Protein AF-A0A1S8TGE0-F1 (afdb_monomer)

Solvent-accessible surface area (backbone atoms only — not comparable to full-atom values): 13329 Å² total; per-residue (Å²): 109,69,71,54,48,74,74,44,50,74,66,74,79,47,92,72,54,91,45,38,59,65,71,57,39,55,51,45,40,62,55,34,46,81,72,74,43,84,67,57,58,90,78,53,69,60,62,100,41,70,67,57,48,51,46,53,62,66,72,51,83,48,95,82,75,57,69,71,45,80,40,53,42,79,61,64,51,71,59,52,53,49,33,58,76,68,69,44,51,72,45,76,42,69,50,53,98,93,41,68,87,66,100,68,67,71,66,67,52,50,57,48,48,56,48,65,71,35,71,63,46,55,51,50,51,49,54,52,43,52,56,26,21,54,55,35,49,52,52,46,54,48,48,73,73,60,51,54,95,62,53,50,72,50,69,49,74,45,64,50,63,31,41,36,38,37,77,89,53,58,24,63,58,51,33,54,57,34,42,78,73,74,38,87,58,39,39,44,70,74,65,56,64,90,91,63,90,74,80,40,19,36,40,41,68,55,78,86,52,52,72,69,53,51,54,50,49,55,56,55,59,55,74,109

Foldseek 3Di:
DVVCCVVCPPVVVDDADQQGDLVVLVVVCVVCVVVVDHDDSVPHRDDPDVLVVLLCVLLPQDPVNDQEAEAEVQHDLSSVVSNVVSVGHYDYFYADPVGTPDPDDPVVVVSVVVVVPDVVNVVVCVVQFVVQLVLLVLLVVLCVVQADPQWDWARDSGDFKIKIFGRPDALVVLQVQCVVVVHHWDWCPSRDDPPDDDTTIIMDTPPPADSVRSNVSSNSSRVD

Sequence (224 aa):
MDKTISIYGKKLFEYSSPKGMIELINVLTKHLINFQIFTKPENIFITNGSQQALYILGVMPFPSSKLKILVEQPTYSVMLNILENAKIPVIGIKRTNDGIDLNTSILTQGELEVYLKSSMYKFHVRRTKEFYRNKMGILRKLCNKNLNDKITWYIPDTGLYAYMEVKEVSSHNLENNLLNSKILVSSTNNSYIEGFKHTEGIRLCVCNASEEEIIRAVNVINMQ

InterPro domains:
  IPR004839 Aminotransferase, class I/classII, large domain [PF00155] (10-96)
  IPR004839 Aminotransferase, class I/classII, large domain [PF00155] (132-221)
  IPR015421 Pyridoxal phosphate-dependent transferase, major domain [G3DSA:3.40.640.10] (1-101)
  IPR015421 Pyridoxal phosphate-dependent transferase, major domain [G3DSA:3.40.640.10] (102-120)
  IPR015422 Pyridoxal phosphate-dependent transferase, small domain [G3DSA:3.90.1150.10] (121-221)
  IPR015424 Pyridoxal phosphate-dependent transferase [SSF53383] (10-103)
  IPR015424 Pyridoxal phosphate-dependent transferase [SSF53383] (100-221)
  IPR050859 Class-I pyridoxal-phosphate-dependent aminotransferase-like [PTHR42790] (8-102)

Nearest PDB structures (foldseek):
  2zp7-assembly1_A  TM=6.781E-01  e=5.844E-09  Thermus thermophilus HB27
  4n0b-assembly2_C  TM=6.627E-01  e=1.745E-08  Bacillus subtilis
  3av7-assembly1_C  TM=6.455E-01  e=1.854E-08  Pyrococcus horikoshii OT3
  2z1y-assembly1_A  TM=6.937E-01  e=4.613E-08  unclassified
  1wst-assembly1_A-2  TM=6.489E-01  e=7.058E-08  Thermococcus profundus

Mean predicted aligned error: 14.26 Å

Structure (mmCIF, N/CA/C/O backbone):
data_AF-A0A1S8TGE0-F1
#
_entry.id   AF-A0A1S8TGE0-F1
#
loop_
_atom_site.group_PDB
_atom_site.id
_atom_site.type_symbol
_atom_site.label_atom_id
_atom_site.label_alt_id
_atom_site.label_comp_id
_atom_site.label_asym_id
_atom_site.label_entity_id
_atom_site.label_seq_id
_atom_site.pdbx_PDB_ins_code
_atom_site.Cartn_x
_atom_site.Cartn_y
_atom_site.Cartn_z
_atom_site.occupancy
_atom_site.B_iso_or_equiv
_atom_site.auth_seq_id
_atom_site.auth_comp_id
_atom_site.auth_asym_id
_atom_site.auth_atom_id
_atom_site.pdbx_PDB_model_num
ATOM 1 N N . MET A 1 1 ? 31.774 0.581 3.999 1.00 54.84 1 MET A N 1
ATOM 2 C CA . MET A 1 1 ? 32.225 1.839 3.369 1.00 54.84 1 MET A CA 1
ATOM 3 C C . MET A 1 1 ? 33.668 1.708 2.888 1.00 54.84 1 MET A C 1
ATOM 5 O O . MET A 1 1 ? 33.921 1.952 1.716 1.00 54.84 1 MET A O 1
ATOM 9 N N . ASP A 1 2 ? 34.567 1.176 3.720 1.00 60.47 2 ASP A N 1
ATOM 10 C CA . ASP A 1 2 ? 36.002 1.015 3.404 1.00 60.47 2 ASP A CA 1
ATOM 11 C C . ASP A 1 2 ? 36.288 0.168 2.155 1.00 60.47 2 ASP A C 1
ATOM 13 O O . ASP A 1 2 ? 37.076 0.554 1.296 1.00 60.47 2 ASP A O 1
ATOM 17 N N . LYS A 1 3 ? 35.563 -0.943 1.980 1.00 66.06 3 LYS A N 1
ATOM 18 C CA . LYS A 1 3 ? 35.673 -1.805 0.790 1.00 66.06 3 LYS A CA 1
ATOM 19 C C . LYS A 1 3 ? 35.188 -1.116 -0.496 1.00 66.06 3 LYS A C 1
ATOM 21 O O . LYS A 1 3 ? 35.680 -1.398 -1.578 1.00 66.06 3 LYS A O 1
ATOM 26 N N . THR A 1 4 ? 34.231 -0.195 -0.389 1.00 58.03 4 THR A N 1
ATOM 27 C CA . THR A 1 4 ? 33.706 0.577 -1.527 1.00 58.03 4 THR A CA 1
ATOM 28 C C . THR A 1 4 ? 34.704 1.645 -1.959 1.00 58.03 4 THR A C 1
ATOM 30 O O . THR A 1 4 ? 34.941 1.808 -3.152 1.00 58.03 4 THR A O 1
ATOM 33 N N . ILE A 1 5 ? 35.329 2.328 -0.994 1.00 67.75 5 ILE A N 1
ATOM 34 C CA . ILE A 1 5 ? 36.368 3.333 -1.249 1.00 67.75 5 ILE A CA 1
ATOM 35 C C . ILE A 1 5 ? 37.607 2.674 -1.869 1.00 67.75 5 ILE A C 1
ATOM 37 O O . ILE A 1 5 ? 38.171 3.230 -2.808 1.00 67.75 5 ILE A O 1
ATOM 41 N N . SER A 1 6 ? 37.984 1.463 -1.437 1.00 67.69 6 SER A N 1
ATOM 42 C CA . SER A 1 6 ? 39.120 0.748 -2.038 1.00 67.69 6 SER A CA 1
ATOM 43 C C . SER A 1 6 ? 38.854 0.265 -3.471 1.00 67.69 6 SER A C 1
ATOM 45 O O . SER A 1 6 ? 39.792 0.167 -4.254 1.00 67.69 6 SER A O 1
ATOM 47 N N . ILE A 1 7 ? 37.600 -0.058 -3.818 1.00 67.69 7 ILE A N 1
ATOM 48 C CA . ILE A 1 7 ? 37.227 -0.584 -5.144 1.00 67.69 7 ILE A CA 1
ATOM 49 C C . ILE A 1 7 ? 36.945 0.545 -6.143 1.00 67.69 7 ILE A C 1
ATOM 51 O O . ILE A 1 7 ? 37.342 0.449 -7.301 1.00 67.69 7 ILE A O 1
ATOM 55 N N . TYR A 1 8 ? 36.264 1.610 -5.713 1.00 70.12 8 TYR A N 1
ATOM 56 C CA . TYR A 1 8 ? 35.785 2.668 -6.610 1.00 70.12 8 TYR A CA 1
ATOM 57 C C . TYR A 1 8 ? 36.564 3.986 -6.491 1.00 70.12 8 TYR A C 1
ATOM 59 O O . TYR A 1 8 ? 36.468 4.807 -7.399 1.00 70.12 8 TYR A O 1
ATOM 67 N N . GLY A 1 9 ? 37.381 4.174 -5.445 1.00 71.44 9 GLY A N 1
ATOM 68 C CA . GLY A 1 9 ? 38.409 5.219 -5.335 1.00 71.44 9 GLY A CA 1
ATOM 69 C C . GLY A 1 9 ? 38.023 6.586 -5.918 1.00 71.44 9 GLY A C 1
ATOM 70 O O . GLY A 1 9 ? 37.011 7.172 -5.539 1.00 71.44 9 GLY A O 1
ATOM 71 N N . LYS A 1 10 ? 38.827 7.082 -6.871 1.00 63.59 10 LYS A N 1
ATOM 72 C CA . LYS A 1 10 ? 38.620 8.368 -7.573 1.00 63.59 10 LYS A CA 1
ATOM 73 C C . LYS A 1 10 ? 37.278 8.474 -8.313 1.00 63.59 10 LYS A C 1
ATOM 75 O O . LYS A 1 10 ? 36.731 9.567 -8.397 1.00 63.59 10 LYS A O 1
ATOM 80 N N . LYS A 1 11 ? 36.716 7.352 -8.771 1.00 65.12 11 LYS A N 1
ATOM 81 C CA . LYS A 1 11 ? 35.460 7.277 -9.539 1.00 65.12 11 LYS A CA 1
ATOM 82 C C . LYS A 1 11 ? 34.234 7.705 -8.722 1.00 65.12 11 LYS A C 1
ATOM 84 O O . LYS A 1 11 ? 33.215 8.069 -9.294 1.00 65.12 11 LYS A O 1
ATOM 89 N N . LEU A 1 12 ? 34.334 7.681 -7.387 1.00 63.53 12 LEU A N 1
ATOM 90 C CA . LEU A 1 12 ? 33.301 8.194 -6.474 1.00 63.53 12 LEU A CA 1
ATOM 91 C C . LEU A 1 12 ? 33.157 9.723 -6.530 1.00 63.53 12 LEU A C 1
ATOM 93 O O . LEU A 1 12 ? 32.108 10.238 -6.157 1.00 63.53 12 LEU A O 1
ATOM 97 N N . PHE A 1 13 ? 34.201 10.431 -6.970 1.00 69.00 13 PHE A N 1
ATOM 98 C CA . PHE A 1 13 ? 34.253 11.897 -7.010 1.00 69.00 13 PHE A CA 1
ATOM 99 C C . PHE A 1 13 ? 34.101 12.464 -8.428 1.00 69.00 13 PHE A C 1
ATOM 101 O O . PHE A 1 13 ? 34.119 13.678 -8.613 1.00 69.00 13 PHE A O 1
ATOM 108 N N . GLU A 1 14 ? 33.953 11.597 -9.429 1.00 66.56 14 GLU A N 1
ATOM 109 C CA . GLU A 1 14 ? 33.672 11.982 -10.809 1.00 66.56 14 GLU A CA 1
ATOM 110 C C . GLU A 1 14 ? 32.159 12.121 -11.022 1.00 66.56 14 GLU A C 1
ATOM 112 O O . GLU A 1 14 ? 31.355 11.437 -10.382 1.00 66.56 14 GLU A O 1
ATOM 117 N N . TYR A 1 15 ? 31.751 13.002 -11.941 1.00 60.78 15 TYR A N 1
ATOM 118 C CA . TYR A 1 15 ? 30.342 13.118 -12.311 1.00 60.78 15 TYR A CA 1
ATOM 119 C C . TYR A 1 15 ? 29.843 11.785 -12.876 1.00 60.78 15 TYR A C 1
ATOM 121 O O . TYR A 1 15 ? 30.295 11.315 -13.920 1.00 60.78 15 TYR A O 1
ATOM 129 N N . SER A 1 16 ? 28.909 11.167 -12.157 1.00 63.97 16 SER A N 1
ATOM 130 C CA . SER A 1 16 ? 28.317 9.891 -12.546 1.00 63.97 16 SER A CA 1
ATOM 131 C C . SER A 1 16 ? 27.272 10.063 -13.652 1.00 63.97 16 SER A C 1
ATOM 133 O O . SER A 1 16 ? 26.726 11.146 -13.869 1.00 63.97 16 SER A O 1
ATOM 135 N N . SER A 1 17 ? 26.996 8.979 -14.381 1.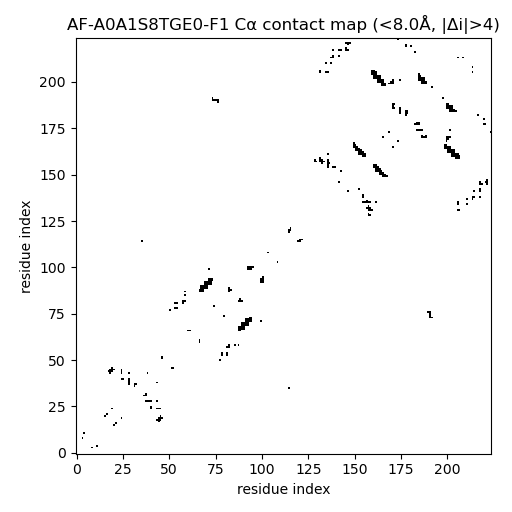00 78.69 17 SER A N 1
ATOM 136 C CA . SER A 1 17 ? 25.954 8.972 -15.410 1.00 78.69 17 SER A CA 1
ATOM 137 C C . SER A 1 17 ? 24.588 9.336 -14.807 1.00 78.69 17 SER A C 1
ATOM 139 O O . SER A 1 17 ? 24.258 8.819 -13.738 1.00 78.69 17 SER A O 1
ATOM 141 N N . PRO A 1 18 ? 23.732 10.101 -15.514 1.00 77.88 18 PRO A N 1
ATOM 142 C CA . PRO A 1 18 ? 22.354 10.359 -15.085 1.00 77.88 18 PRO A CA 1
ATOM 143 C C . PRO A 1 18 ? 21.510 9.091 -14.869 1.00 77.88 18 PRO A C 1
ATOM 145 O O . PRO A 1 18 ? 20.497 9.140 -14.180 1.00 77.88 18 PRO A O 1
ATOM 148 N N . LYS A 1 19 ? 21.915 7.949 -15.449 1.00 82.56 19 LYS A N 1
ATOM 149 C CA . LYS A 1 19 ? 21.272 6.640 -15.234 1.00 82.56 19 LYS A CA 1
ATOM 150 C C . LYS A 1 19 ? 21.690 5.960 -13.930 1.00 82.56 19 LYS A C 1
ATOM 152 O O . LYS A 1 19 ? 21.048 4.998 -13.518 1.00 82.56 19 LYS A O 1
ATOM 157 N N . GLY A 1 20 ? 22.760 6.428 -13.296 1.00 85.25 20 GLY A N 1
ATOM 158 C CA . GLY A 1 20 ? 23.434 5.762 -12.190 1.00 85.25 20 GLY A CA 1
ATOM 159 C C . GLY A 1 20 ? 24.666 4.968 -12.626 1.00 85.25 20 GLY A C 1
ATOM 160 O O . GLY A 1 20 ? 25.085 4.978 -13.783 1.00 85.25 20 GLY A O 1
ATOM 161 N N . MET A 1 21 ? 25.281 4.289 -11.660 1.00 86.56 21 MET A N 1
ATOM 162 C CA . MET A 1 21 ? 26.534 3.557 -11.849 1.00 86.56 21 MET A CA 1
ATOM 163 C C . MET A 1 21 ? 26.341 2.342 -12.770 1.00 86.56 21 MET A C 1
ATOM 165 O O . MET A 1 21 ? 25.532 1.458 -12.482 1.00 86.56 21 MET A O 1
ATOM 169 N N . ILE A 1 22 ? 27.113 2.268 -13.857 1.00 86.12 22 ILE A N 1
ATOM 170 C CA . ILE A 1 22 ? 26.972 1.217 -14.878 1.00 86.12 22 ILE A CA 1
ATOM 171 C C . ILE A 1 22 ? 27.269 -0.181 -14.321 1.00 86.12 22 ILE A C 1
ATOM 173 O O . ILE A 1 22 ? 26.606 -1.155 -14.677 1.00 86.12 22 ILE A O 1
ATOM 177 N N . GLU A 1 23 ? 28.220 -0.285 -13.394 1.00 87.56 23 GLU A N 1
ATOM 178 C CA . GLU A 1 23 ? 28.567 -1.524 -12.704 1.00 87.56 23 GLU A CA 1
ATOM 179 C C . GLU A 1 23 ? 27.370 -2.056 -11.907 1.00 87.56 23 GLU A C 1
ATOM 181 O O . GLU A 1 23 ? 27.040 -3.240 -12.000 1.00 87.56 23 GLU A O 1
ATOM 186 N N . LEU A 1 24 ? 26.665 -1.168 -11.197 1.00 88.19 24 LEU A N 1
ATOM 187 C CA . LEU A 1 24 ? 25.444 -1.516 -10.475 1.00 88.19 24 LEU A CA 1
ATOM 188 C C . LEU A 1 24 ? 24.326 -1.921 -11.440 1.00 88.19 24 LEU A C 1
ATOM 190 O O . LEU A 1 24 ? 23.679 -2.940 -11.216 1.00 88.19 24 LEU A O 1
ATOM 194 N N . ILE A 1 25 ? 24.124 -1.178 -12.530 1.00 88.88 25 ILE A N 1
ATOM 195 C CA . ILE A 1 25 ? 23.111 -1.494 -13.549 1.00 88.88 25 ILE A CA 1
ATOM 196 C C . ILE A 1 25 ? 23.340 -2.890 -14.145 1.00 88.88 25 ILE A C 1
ATOM 198 O O . ILE A 1 25 ? 22.395 -3.669 -14.285 1.00 88.88 25 ILE A O 1
ATOM 202 N N . ASN A 1 26 ? 24.588 -3.249 -14.451 1.00 88.38 26 ASN A N 1
ATOM 203 C CA . ASN A 1 26 ? 24.927 -4.565 -14.994 1.00 88.38 26 ASN A CA 1
ATOM 204 C C . ASN A 1 26 ? 24.663 -5.694 -13.989 1.00 88.38 26 ASN A C 1
ATOM 206 O O . ASN A 1 26 ? 24.158 -6.756 -14.364 1.00 88.38 26 ASN A O 1
ATOM 210 N N . VAL A 1 27 ? 24.973 -5.469 -12.708 1.00 91.56 27 VAL A N 1
ATOM 211 C CA . VAL A 1 27 ? 24.652 -6.419 -11.631 1.00 91.56 27 VAL A CA 1
ATOM 212 C C . VAL A 1 27 ? 23.139 -6.552 -11.464 1.00 91.56 27 VAL A C 1
ATOM 214 O O . VAL A 1 27 ? 22.629 -7.671 -11.408 1.00 91.56 27 VAL A O 1
ATOM 217 N N . LEU A 1 28 ? 22.412 -5.434 -11.450 1.00 87.31 28 LEU A N 1
ATOM 218 C CA . LEU A 1 28 ? 20.956 -5.414 -11.326 1.00 87.31 28 LEU A CA 1
ATOM 219 C C . LEU A 1 28 ? 20.276 -6.108 -12.500 1.00 87.31 28 LEU A C 1
ATOM 221 O O . LEU A 1 28 ? 19.366 -6.893 -12.274 1.00 87.31 28 LEU A O 1
ATOM 225 N N . THR A 1 29 ? 20.754 -5.906 -13.727 1.00 85.25 29 THR A N 1
ATOM 226 C CA . THR A 1 29 ? 20.223 -6.586 -14.918 1.00 85.25 29 THR A CA 1
ATOM 227 C C . THR A 1 29 ? 20.247 -8.105 -14.738 1.00 85.25 29 THR A C 1
ATOM 229 O O . THR A 1 29 ? 19.244 -8.774 -14.970 1.00 85.25 29 THR A O 1
ATOM 232 N N . LYS A 1 30 ? 21.365 -8.658 -14.248 1.00 85.06 30 LYS A N 1
ATOM 233 C CA . LYS A 1 30 ? 21.481 -10.097 -13.954 1.00 85.06 30 LYS A CA 1
ATOM 234 C C . LYS A 1 30 ? 20.615 -10.514 -12.769 1.00 85.06 30 LYS A C 1
ATOM 236 O O . LYS A 1 30 ? 20.027 -11.589 -12.783 1.00 85.06 30 LYS A O 1
ATOM 241 N N . HIS A 1 31 ? 20.538 -9.675 -11.739 1.00 83.06 31 HIS A N 1
ATOM 242 C CA . HIS A 1 31 ? 19.755 -9.959 -10.542 1.00 83.06 31 HIS A CA 1
ATOM 243 C C . HIS A 1 31 ? 18.245 -10.000 -10.825 1.00 83.06 31 HIS A C 1
ATOM 245 O O . HIS A 1 31 ? 17.554 -10.876 -10.311 1.00 83.06 31 HIS A O 1
ATOM 251 N N . LEU A 1 32 ? 17.749 -9.100 -11.678 1.00 76.50 32 LEU A N 1
ATOM 252 C CA . LEU A 1 32 ? 16.343 -8.977 -12.070 1.00 76.50 32 LEU A CA 1
ATOM 253 C C . LEU A 1 32 ? 15.819 -10.202 -12.838 1.00 76.50 32 LEU A C 1
ATOM 255 O O . LEU A 1 32 ? 14.640 -10.533 -12.714 1.00 76.50 32 LEU A O 1
ATOM 259 N N . ILE A 1 33 ? 16.691 -10.953 -13.520 1.00 76.50 33 ILE A N 1
ATOM 260 C CA . ILE A 1 33 ? 16.338 -12.230 -14.171 1.00 76.50 33 ILE A CA 1
ATOM 261 C C . ILE A 1 33 ? 15.794 -13.245 -13.154 1.00 76.50 33 ILE A C 1
ATOM 263 O O . ILE A 1 33 ? 14.853 -13.983 -13.454 1.00 76.50 33 ILE A O 1
ATOM 267 N N . ASN A 1 34 ? 16.309 -13.244 -11.919 1.00 77.06 34 ASN A N 1
ATOM 268 C CA . ASN A 1 34 ? 15.807 -14.124 -10.855 1.00 77.06 34 ASN A CA 1
ATOM 269 C C . ASN A 1 34 ? 14.351 -13.809 -10.469 1.00 77.06 34 ASN A C 1
ATOM 271 O O . ASN A 1 34 ? 13.667 -14.657 -9.900 1.00 77.06 34 ASN A O 1
ATOM 275 N N . PHE A 1 35 ? 13.875 -12.608 -10.805 1.00 68.88 35 PHE A N 1
ATOM 276 C CA . PHE A 1 35 ? 12.495 -12.157 -10.636 1.00 68.88 35 PHE A CA 1
ATOM 277 C C . PHE A 1 35 ? 11.693 -12.208 -11.944 1.00 68.88 35 PHE A C 1
ATOM 279 O O . PHE A 1 35 ? 10.596 -11.663 -11.995 1.00 68.88 35 PHE A O 1
ATOM 286 N N . GLN A 1 36 ? 12.225 -12.855 -12.990 1.00 73.62 36 GLN A N 1
ATOM 287 C CA . GLN A 1 36 ? 11.629 -12.932 -14.332 1.00 73.62 36 GLN A CA 1
ATOM 288 C C . GLN A 1 36 ? 11.457 -11.564 -15.014 1.00 73.62 36 GLN A C 1
ATOM 290 O O . GLN A 1 36 ? 10.634 -11.405 -15.909 1.00 73.62 36 GLN A O 1
ATOM 295 N N . ILE A 1 37 ? 12.257 -10.571 -14.616 1.00 73.62 37 ILE A N 1
ATOM 296 C CA . ILE A 1 37 ? 12.290 -9.255 -15.253 1.00 73.62 37 ILE A CA 1
ATOM 297 C C . ILE A 1 37 ? 13.460 -9.247 -16.240 1.00 73.62 37 ILE A C 1
ATOM 299 O O . ILE A 1 37 ? 14.623 -9.100 -15.854 1.00 73.62 37 ILE A O 1
ATOM 303 N N . PHE A 1 38 ? 13.148 -9.419 -17.525 1.00 80.12 38 PHE A N 1
ATOM 304 C CA . PHE A 1 38 ? 14.125 -9.405 -18.614 1.00 80.12 38 PHE A CA 1
ATOM 305 C C .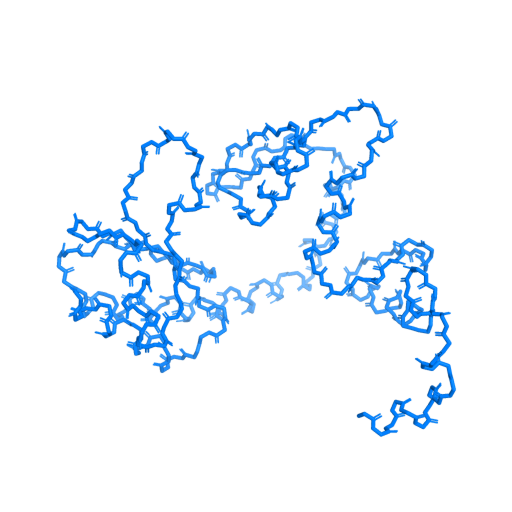 PHE A 1 38 ? 14.189 -8.005 -19.222 1.00 80.12 38 PHE A C 1
ATOM 307 O O . PHE A 1 38 ? 13.277 -7.570 -19.919 1.00 80.12 38 PHE A O 1
ATOM 314 N N . THR A 1 39 ? 15.266 -7.275 -18.947 1.00 78.81 39 THR A N 1
ATOM 315 C CA . THR A 1 39 ? 15.437 -5.906 -19.439 1.00 78.81 39 THR A CA 1
ATOM 316 C C . THR A 1 39 ? 16.876 -5.648 -19.862 1.00 78.81 39 THR A C 1
ATOM 318 O O . THR A 1 39 ? 17.797 -6.342 -19.433 1.00 78.81 39 THR A O 1
ATOM 321 N N . LYS A 1 40 ? 17.078 -4.656 -20.727 1.00 85.62 40 LYS A N 1
ATOM 322 C CA . LYS A 1 40 ? 18.411 -4.217 -21.145 1.00 85.62 40 LYS A CA 1
ATOM 323 C C . LYS A 1 40 ? 18.977 -3.220 -20.126 1.00 85.62 40 LYS A C 1
ATOM 325 O O . LYS A 1 40 ? 18.200 -2.430 -19.587 1.00 85.62 40 LYS A O 1
ATOM 330 N N . PRO A 1 41 ? 20.308 -3.155 -19.930 1.00 85.56 41 PRO A N 1
ATOM 331 C CA . PRO A 1 41 ? 20.943 -2.143 -19.079 1.00 85.56 41 PRO A CA 1
ATOM 332 C C . PRO A 1 41 ? 20.495 -0.707 -19.395 1.00 85.56 41 PRO A C 1
ATOM 334 O O . PRO A 1 41 ? 20.313 0.107 -18.498 1.00 85.56 41 PRO A O 1
ATOM 337 N N . GLU A 1 42 ? 20.254 -0.401 -20.674 1.00 86.88 42 GLU A N 1
ATOM 338 C CA . GLU A 1 42 ? 19.801 0.918 -21.131 1.00 86.88 42 GLU A CA 1
ATOM 339 C C . GLU A 1 42 ? 18.412 1.332 -20.615 1.00 86.88 42 GLU A C 1
ATOM 341 O O . GLU A 1 42 ? 18.133 2.532 -20.567 1.00 86.88 42 GLU A O 1
ATOM 346 N N . ASN A 1 43 ? 17.587 0.376 -20.183 1.00 83.56 43 ASN A N 1
ATOM 347 C CA . ASN A 1 43 ? 16.243 0.602 -19.649 1.00 83.56 43 ASN A CA 1
ATOM 348 C C . ASN A 1 43 ? 16.222 0.730 -18.117 1.00 83.56 43 ASN A C 1
ATOM 350 O O . ASN A 1 43 ? 15.153 0.900 -17.533 1.00 83.56 43 ASN A O 1
ATOM 354 N N . ILE A 1 44 ? 17.376 0.620 -17.453 1.00 85.94 44 ILE A N 1
ATOM 355 C CA . ILE A 1 44 ? 17.483 0.733 -15.998 1.00 85.94 44 ILE A CA 1
ATOM 356 C C . ILE A 1 44 ? 17.990 2.129 -15.644 1.00 85.94 44 ILE A C 1
ATOM 358 O O . ILE A 1 44 ? 19.037 2.569 -16.119 1.00 85.94 44 ILE A O 1
ATOM 362 N N . PHE A 1 45 ? 17.247 2.802 -14.769 1.00 85.38 45 PHE A N 1
ATOM 363 C CA . PHE A 1 45 ? 17.627 4.075 -14.171 1.00 85.38 45 PHE A CA 1
ATOM 364 C C . PHE A 1 45 ? 17.628 3.926 -12.655 1.00 85.38 45 PHE A C 1
ATOM 366 O O . PHE A 1 45 ? 16.641 3.496 -12.057 1.00 85.38 45 PHE A O 1
ATOM 373 N N . ILE A 1 46 ? 18.748 4.277 -12.034 1.00 89.19 46 ILE A N 1
ATOM 374 C CA . ILE A 1 46 ? 18.887 4.305 -10.584 1.00 89.19 46 ILE A CA 1
ATOM 375 C C . ILE A 1 46 ? 18.370 5.644 -10.078 1.00 89.19 46 ILE A C 1
ATOM 377 O O . ILE A 1 46 ? 18.812 6.706 -10.508 1.00 89.19 46 ILE A O 1
ATOM 381 N N . THR A 1 47 ? 17.448 5.576 -9.130 1.00 88.88 47 THR A N 1
ATOM 382 C CA . THR A 1 47 ? 16.899 6.737 -8.429 1.00 88.88 47 THR A CA 1
ATOM 383 C C . THR A 1 47 ? 17.300 6.692 -6.961 1.00 88.88 47 THR A C 1
ATOM 385 O O . THR A 1 47 ? 17.483 5.609 -6.406 1.00 88.88 47 THR A O 1
ATOM 388 N N . ASN A 1 48 ? 17.314 7.843 -6.298 1.00 85.12 48 ASN A N 1
ATOM 389 C CA . ASN A 1 48 ? 17.532 7.966 -4.854 1.00 85.12 48 ASN A CA 1
ATOM 390 C C . ASN A 1 48 ? 16.351 7.451 -4.008 1.00 85.12 48 ASN A C 1
ATOM 392 O O . ASN A 1 48 ? 16.396 7.503 -2.783 1.00 85.12 48 ASN A O 1
ATOM 396 N N . GLY A 1 49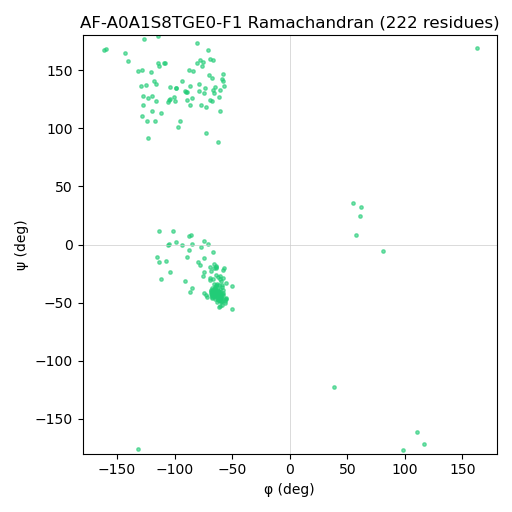 ? 15.284 6.959 -4.643 1.00 85.38 49 GLY A N 1
ATOM 397 C CA . GLY A 1 49 ? 14.152 6.327 -3.978 1.00 85.38 49 GLY A CA 1
ATOM 398 C C . GLY A 1 49 ? 12.922 6.255 -4.876 1.00 85.38 49 GLY A C 1
ATOM 399 O O . GLY A 1 49 ? 12.853 6.899 -5.924 1.00 85.38 49 GLY A O 1
ATOM 400 N N . SER A 1 50 ? 11.915 5.502 -4.433 1.00 86.75 50 SER A N 1
ATOM 401 C CA . SER A 1 50 ? 10.665 5.314 -5.180 1.00 86.75 50 SER A CA 1
ATOM 402 C C . SER A 1 50 ? 9.922 6.624 -5.448 1.00 86.75 50 SER A C 1
ATOM 404 O O . SER A 1 50 ? 9.304 6.753 -6.495 1.00 86.75 50 SER A O 1
ATOM 406 N N . GLN A 1 51 ? 10.014 7.622 -4.565 1.00 86.12 51 GLN A N 1
ATOM 407 C CA . GLN A 1 51 ? 9.371 8.925 -4.771 1.00 86.12 51 GLN A CA 1
ATOM 408 C C . GLN A 1 51 ? 9.955 9.687 -5.966 1.00 86.12 51 GLN A C 1
ATOM 410 O O . GLN A 1 51 ? 9.199 10.247 -6.753 1.00 86.12 51 GLN A O 1
ATOM 415 N N . GLN A 1 52 ? 11.282 9.664 -6.148 1.00 84.81 52 GLN A N 1
ATOM 416 C CA . GLN A 1 52 ? 11.917 10.273 -7.321 1.00 84.81 52 GLN A CA 1
ATOM 417 C C . GLN A 1 52 ? 11.504 9.535 -8.599 1.00 84.81 52 GLN A C 1
ATOM 419 O O . GLN A 1 52 ? 11.214 10.174 -9.607 1.00 84.81 52 GLN A O 1
ATOM 424 N N . ALA A 1 53 ? 11.427 8.201 -8.546 1.00 86.50 53 ALA A N 1
ATOM 425 C CA . ALA A 1 53 ? 10.937 7.404 -9.665 1.00 86.50 53 ALA A CA 1
ATOM 426 C C . ALA A 1 53 ? 9.479 7.752 -10.014 1.00 86.50 53 ALA A C 1
ATOM 428 O O . ALA A 1 53 ? 9.177 8.014 -11.174 1.00 86.50 53 ALA A O 1
ATOM 429 N N . LEU A 1 54 ? 8.593 7.821 -9.015 1.00 87.31 54 LEU A N 1
ATOM 430 C CA . LEU A 1 54 ? 7.187 8.193 -9.196 1.00 87.31 54 LEU A CA 1
ATOM 431 C C . LEU A 1 54 ? 7.030 9.617 -9.731 1.00 87.31 54 LEU A C 1
ATOM 433 O O . LEU A 1 54 ? 6.193 9.836 -10.597 1.00 87.31 54 LEU A O 1
ATOM 437 N N . TYR A 1 55 ? 7.849 10.565 -9.267 1.00 85.81 55 TYR A N 1
ATOM 438 C CA . TYR A 1 55 ? 7.856 11.926 -9.795 1.00 85.81 55 TYR A CA 1
ATOM 439 C C . TYR A 1 55 ? 8.232 11.944 -11.277 1.00 85.81 55 TYR A C 1
ATOM 441 O O . TYR A 1 55 ? 7.457 12.447 -12.084 1.00 85.81 55 TYR A O 1
ATOM 449 N N . ILE A 1 56 ? 9.370 11.340 -11.645 1.00 83.81 56 ILE A N 1
ATOM 450 C CA . ILE A 1 56 ? 9.829 11.271 -13.042 1.00 83.81 56 ILE A CA 1
ATOM 451 C C . ILE A 1 56 ? 8.759 10.619 -13.920 1.00 83.81 56 ILE A C 1
ATOM 453 O O . ILE A 1 56 ? 8.404 11.173 -14.955 1.00 83.81 56 ILE A O 1
ATOM 457 N N . LEU A 1 57 ? 8.217 9.473 -13.498 1.00 83.50 57 LEU A N 1
ATOM 458 C CA . LEU A 1 57 ? 7.184 8.753 -14.245 1.00 83.50 57 LEU A CA 1
ATOM 459 C C . LEU A 1 57 ? 5.873 9.536 -14.342 1.00 83.50 57 LEU A C 1
ATOM 461 O O . LEU A 1 57 ? 5.215 9.479 -15.375 1.00 83.50 57 LEU A O 1
ATOM 465 N N . GLY A 1 58 ? 5.499 10.254 -13.283 1.00 81.62 58 GLY A N 1
ATOM 466 C CA . GLY A 1 58 ? 4.289 11.064 -13.241 1.00 81.62 58 GLY A CA 1
ATOM 467 C C . GLY A 1 58 ? 4.349 12.234 -14.216 1.00 81.62 58 GLY A C 1
ATOM 468 O O . GLY A 1 58 ? 3.381 12.461 -14.928 1.00 81.62 58 GLY A O 1
ATOM 469 N N . VAL A 1 59 ? 5.483 12.942 -14.281 1.00 83.19 59 VAL A N 1
ATOM 470 C CA . VAL A 1 59 ? 5.640 14.152 -15.113 1.00 83.19 59 VAL A CA 1
ATOM 471 C C . VAL A 1 59 ? 6.130 13.878 -16.536 1.00 83.19 59 VAL A C 1
ATOM 473 O O . VAL A 1 59 ? 6.134 14.786 -17.369 1.00 83.19 59 VAL A O 1
ATOM 476 N N . MET A 1 60 ? 6.572 12.654 -16.832 1.00 80.06 60 MET A N 1
ATOM 477 C CA . MET A 1 60 ? 7.057 12.292 -18.161 1.00 80.06 60 MET A CA 1
ATOM 478 C C . MET A 1 60 ? 5.913 12.363 -19.189 1.00 80.06 60 MET A C 1
ATOM 480 O O . MET A 1 60 ? 4.851 11.777 -18.967 1.00 80.06 60 MET A O 1
ATOM 484 N N . PRO A 1 61 ? 6.109 13.034 -20.340 1.00 72.12 61 PRO A N 1
ATOM 485 C CA . PRO A 1 61 ? 5.077 13.118 -21.362 1.00 72.12 61 PRO A CA 1
ATOM 486 C C . PRO A 1 61 ? 4.780 11.736 -21.948 1.00 72.12 61 PRO A C 1
ATOM 488 O O . PRO A 1 61 ? 5.684 10.975 -22.301 1.00 72.12 61 PRO A O 1
ATOM 491 N N . PHE A 1 62 ? 3.495 11.423 -22.101 1.00 69.44 62 PHE A N 1
ATOM 492 C CA . PHE A 1 62 ? 3.082 10.179 -22.735 1.00 69.44 62 PHE A CA 1
ATOM 493 C C . PHE A 1 62 ? 3.321 10.245 -24.251 1.00 69.44 62 PHE A C 1
ATOM 495 O O . PHE A 1 62 ? 2.874 11.198 -24.894 1.00 69.44 62 PHE A O 1
ATOM 502 N N . PRO A 1 63 ? 3.901 9.198 -24.869 1.00 62.66 63 PRO A N 1
ATOM 503 C CA . PRO A 1 63 ? 4.109 9.146 -26.321 1.00 62.66 63 PRO A CA 1
ATOM 504 C C . PRO A 1 63 ? 2.821 9.274 -27.148 1.00 62.66 63 PRO A C 1
ATOM 506 O O . PRO A 1 63 ? 2.860 9.637 -28.315 1.00 62.66 63 PRO A O 1
ATOM 509 N N . SER A 1 64 ? 1.670 8.965 -26.544 1.00 53.38 64 SER A N 1
ATOM 510 C CA . SER A 1 64 ? 0.350 8.999 -27.185 1.00 53.38 64 SER A CA 1
ATOM 511 C C . SER A 1 64 ? -0.351 10.362 -27.118 1.00 53.38 64 SER A C 1
ATOM 513 O O . SER A 1 64 ? -1.540 10.439 -27.421 1.00 53.38 64 SER A O 1
ATOM 515 N N . SER A 1 65 ? 0.335 11.412 -26.644 1.00 61.47 65 SER A N 1
ATOM 516 C CA . SER A 1 65 ? -0.230 12.751 -26.386 1.00 61.47 65 SER A CA 1
ATOM 517 C C . SER A 1 65 ? -1.408 12.776 -25.400 1.00 61.47 65 SER A C 1
ATOM 519 O O . SER A 1 65 ? -2.046 13.810 -25.207 1.00 61.47 65 SER A O 1
ATOM 521 N N . LYS A 1 66 ? -1.706 11.649 -24.743 1.00 59.84 66 LYS A N 1
ATOM 522 C CA . LYS A 1 66 ? -2.666 11.583 -23.642 1.00 59.84 66 LYS A CA 1
ATOM 523 C C . LYS A 1 66 ? -2.083 12.297 -22.427 1.00 59.84 66 LYS A C 1
ATOM 525 O O . LYS A 1 66 ? -0.886 12.238 -22.185 1.00 59.84 66 LYS A O 1
ATOM 530 N N . LEU A 1 67 ? -2.948 12.945 -21.655 1.00 69.56 67 LEU A N 1
ATOM 531 C CA . LEU A 1 67 ? -2.537 13.755 -20.503 1.00 69.56 67 LEU A CA 1
ATOM 532 C C . LEU A 1 67 ? -3.032 13.200 -19.165 1.00 69.56 67 LEU A C 1
ATOM 534 O O . LEU A 1 67 ? -2.627 13.692 -18.121 1.00 69.56 67 LEU A O 1
ATOM 538 N N . LYS A 1 68 ? -3.934 12.210 -19.189 1.00 75.88 68 LYS A N 1
ATOM 539 C CA . LYS A 1 68 ? -4.626 11.729 -17.990 1.00 75.88 68 LYS A CA 1
ATOM 540 C C . LYS A 1 68 ? -3.976 10.470 -17.430 1.00 75.88 68 LYS A C 1
ATOM 542 O O . LYS A 1 68 ? -3.736 9.527 -18.184 1.00 75.88 68 LYS A O 1
ATOM 547 N N . ILE A 1 69 ? -3.782 10.438 -16.114 1.00 81.19 69 ILE A N 1
ATOM 548 C CA . ILE A 1 69 ? -3.276 9.273 -15.377 1.00 81.19 69 ILE A CA 1
ATOM 549 C C . ILE A 1 69 ? -4.430 8.595 -14.641 1.00 81.19 69 ILE A C 1
ATOM 551 O O . ILE A 1 69 ? -5.269 9.254 -14.033 1.00 81.19 69 ILE A O 1
ATOM 555 N N . LEU A 1 70 ? -4.488 7.267 -14.712 1.00 80.88 70 LEU A N 1
ATOM 556 C CA . LEU A 1 70 ? -5.451 6.464 -13.962 1.00 80.88 70 LEU A CA 1
ATOM 557 C C . LEU A 1 70 ? -4.838 6.068 -12.617 1.00 80.88 70 LEU A C 1
ATOM 559 O O . LEU A 1 70 ? -3.704 5.590 -12.580 1.00 80.88 70 LEU A O 1
ATOM 563 N N . VAL A 1 71 ? -5.582 6.246 -11.527 1.00 82.69 71 VAL A N 1
ATOM 564 C CA . VAL A 1 71 ? -5.164 5.825 -10.181 1.00 82.69 71 VAL A CA 1
ATOM 565 C C . VAL A 1 71 ? -6.276 5.054 -9.492 1.00 82.69 71 VAL A C 1
ATOM 567 O O . VAL A 1 71 ? -7.454 5.316 -9.710 1.00 82.69 71 VAL A O 1
ATOM 570 N N . GLU A 1 72 ? -5.913 4.118 -8.628 1.00 81.62 72 GLU A N 1
ATOM 571 C CA . GLU A 1 72 ? -6.877 3.418 -7.779 1.00 81.62 72 GLU A CA 1
ATOM 572 C C . GLU A 1 72 ? -7.518 4.357 -6.748 1.00 81.62 72 GLU A C 1
ATOM 574 O O . GLU A 1 72 ? -6.969 5.400 -6.395 1.00 81.62 72 GLU A O 1
ATOM 579 N N . GLN A 1 73 ? -8.680 3.973 -6.229 1.00 75.19 73 GLN A N 1
ATOM 580 C CA . GLN A 1 73 ? -9.316 4.632 -5.093 1.00 75.19 73 GLN A CA 1
ATOM 581 C C . GLN A 1 73 ? -9.676 3.570 -4.040 1.00 75.19 73 GLN A C 1
ATOM 583 O O . GLN A 1 73 ? -10.559 2.747 -4.315 1.00 75.19 73 GLN A O 1
ATOM 588 N N . PRO A 1 74 ? -9.006 3.550 -2.865 1.00 78.62 74 PRO A N 1
ATOM 589 C CA . PRO A 1 74 ? -7.907 4.438 -2.436 1.00 78.62 74 PRO A CA 1
ATOM 590 C C . PRO A 1 74 ? -6.546 4.112 -3.099 1.00 78.62 74 PRO A C 1
ATOM 592 O O . PRO A 1 74 ? -6.308 2.973 -3.496 1.00 78.62 74 PRO A O 1
ATOM 595 N N . THR A 1 75 ? -5.625 5.088 -3.158 1.00 84.25 75 THR A N 1
ATOM 596 C CA . THR A 1 75 ? -4.235 4.930 -3.662 1.00 84.25 75 THR A CA 1
ATOM 597 C C . THR A 1 75 ? -3.187 5.526 -2.703 1.00 84.25 75 THR A C 1
ATOM 599 O O . THR A 1 75 ? -3.502 5.949 -1.591 1.00 84.25 75 THR A O 1
ATOM 602 N N . TYR A 1 76 ? -1.911 5.516 -3.097 1.00 86.38 76 TYR A N 1
ATOM 603 C CA . TYR A 1 76 ? -0.793 6.080 -2.343 1.00 86.38 76 TYR A CA 1
ATOM 604 C C . TYR A 1 76 ? -0.816 7.618 -2.365 1.00 86.38 76 TYR A C 1
ATOM 606 O O . TYR A 1 76 ? -0.672 8.229 -3.423 1.00 86.38 76 TYR A O 1
ATOM 614 N N . SER A 1 77 ? -0.943 8.249 -1.194 1.00 87.62 77 SER A N 1
ATOM 615 C CA . SER A 1 77 ? -1.108 9.706 -1.057 1.00 87.62 77 SER A CA 1
ATOM 616 C C . SER A 1 77 ? 0.039 10.521 -1.658 1.00 87.62 77 SER A C 1
ATOM 618 O O . SER A 1 77 ? -0.202 11.539 -2.294 1.00 87.62 77 SER A O 1
ATOM 620 N N . VAL A 1 78 ? 1.287 10.049 -1.555 1.00 86.94 78 VAL A N 1
ATOM 621 C CA . VAL A 1 78 ? 2.435 10.752 -2.158 1.00 86.94 78 VAL A CA 1
ATOM 622 C C . VAL A 1 78 ? 2.311 10.823 -3.683 1.00 86.94 78 VAL A C 1
ATOM 624 O O . VAL A 1 78 ? 2.702 11.825 -4.273 1.00 86.94 78 VAL A O 1
ATOM 627 N N . MET A 1 79 ? 1.727 9.806 -4.328 1.00 88.50 79 MET A N 1
ATOM 628 C CA . MET A 1 79 ? 1.459 9.860 -5.767 1.00 88.50 79 MET A CA 1
ATOM 629 C C . MET A 1 79 ? 0.404 10.921 -6.093 1.00 88.50 79 MET A C 1
ATOM 631 O O . MET A 1 79 ? 0.592 11.682 -7.036 1.00 88.50 79 MET A O 1
ATOM 635 N N . LEU A 1 80 ? -0.672 11.011 -5.303 1.00 89.88 80 LEU A N 1
ATOM 636 C CA . LEU A 1 80 ? -1.697 12.045 -5.489 1.00 89.88 80 LEU A CA 1
ATOM 637 C C . LEU A 1 80 ? -1.092 13.444 -5.364 1.00 89.88 80 LEU A C 1
ATOM 639 O O . LEU A 1 80 ? -1.275 14.255 -6.265 1.00 89.88 80 LEU A O 1
ATOM 643 N N . ASN A 1 81 ? -0.271 13.672 -4.335 1.00 89.12 81 ASN A N 1
ATOM 644 C CA . ASN A 1 81 ? 0.410 14.950 -4.132 1.00 89.12 81 ASN A CA 1
ATOM 645 C C . ASN A 1 81 ? 1.328 15.305 -5.312 1.00 89.12 81 ASN A C 1
ATOM 647 O O . ASN A 1 81 ? 1.358 16.455 -5.740 1.00 89.12 81 ASN A O 1
ATOM 651 N N . ILE A 1 82 ? 2.083 14.338 -5.849 1.00 87.75 82 ILE A N 1
ATOM 652 C CA . ILE A 1 82 ? 2.940 14.554 -7.027 1.00 87.75 82 ILE A CA 1
ATOM 653 C C . ILE A 1 82 ? 2.098 15.002 -8.229 1.00 87.75 82 ILE A C 1
ATOM 655 O O . ILE A 1 82 ? 2.441 15.987 -8.883 1.00 87.75 82 ILE A O 1
ATOM 659 N N . LEU A 1 83 ? 1.001 14.295 -8.511 1.00 89.19 83 LEU A N 1
ATOM 660 C CA . LEU A 1 83 ? 0.147 14.564 -9.670 1.00 89.19 83 LEU A CA 1
ATOM 661 C C . LEU A 1 83 ? -0.608 15.889 -9.546 1.00 89.19 83 LEU A C 1
ATOM 663 O O . LEU A 1 83 ? -0.680 16.643 -10.516 1.00 89.19 83 LEU A O 1
ATOM 667 N N . GLU A 1 84 ? -1.120 16.191 -8.355 1.00 90.25 84 GLU A N 1
ATOM 668 C CA . GLU A 1 84 ? -1.814 17.440 -8.052 1.00 90.25 84 GLU A CA 1
ATOM 669 C C . GLU A 1 84 ? -0.884 18.649 -8.205 1.00 90.25 84 GLU A C 1
ATOM 671 O O . GLU A 1 84 ? -1.203 19.583 -8.944 1.00 90.25 84 GLU A O 1
ATOM 676 N N . ASN A 1 85 ? 0.310 18.603 -7.603 1.00 87.62 85 ASN A N 1
ATOM 677 C CA . ASN A 1 85 ? 1.294 19.685 -7.720 1.00 87.62 85 ASN A CA 1
ATOM 678 C C . ASN A 1 85 ? 1.776 19.880 -9.164 1.00 87.62 85 ASN A C 1
ATOM 680 O O . ASN A 1 85 ? 1.986 21.011 -9.604 1.00 87.62 85 ASN A O 1
ATOM 684 N N . ALA A 1 86 ? 1.914 18.790 -9.922 1.00 85.06 86 ALA A N 1
ATOM 685 C CA . ALA A 1 86 ? 2.253 18.841 -11.341 1.00 85.06 86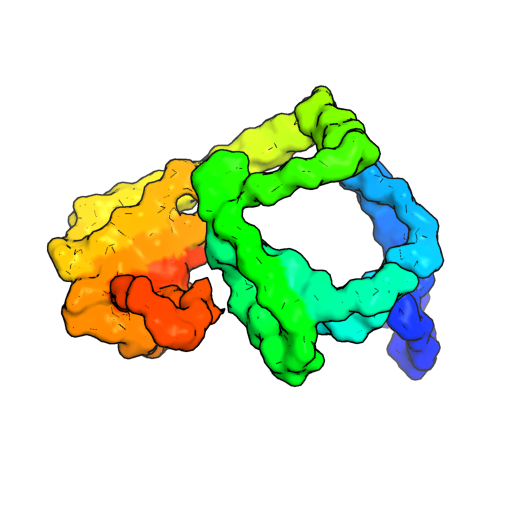 ALA A CA 1
ATOM 686 C C . ALA A 1 86 ? 1.063 19.231 -12.245 1.00 85.06 86 ALA A C 1
ATOM 688 O O . ALA A 1 86 ? 1.239 19.355 -13.458 1.00 85.06 86 ALA A O 1
ATOM 689 N N . LYS A 1 87 ? -0.137 19.443 -11.677 1.00 88.69 87 LYS A N 1
ATOM 690 C CA . LYS A 1 87 ? -1.392 19.761 -12.385 1.00 88.69 87 LYS A CA 1
ATOM 691 C C . LYS A 1 87 ? -1.751 18.737 -13.466 1.00 88.69 87 LYS A C 1
ATOM 693 O O . LYS A 1 87 ? -2.292 19.085 -14.518 1.00 88.69 87 LYS A O 1
ATOM 698 N N . ILE A 1 88 ? -1.446 17.468 -13.209 1.00 84.88 88 ILE A N 1
ATOM 699 C CA . ILE A 1 88 ? -1.702 16.372 -14.142 1.00 84.88 88 ILE A CA 1
ATOM 700 C C . ILE A 1 88 ? -3.107 15.831 -13.877 1.00 84.88 88 ILE A C 1
ATOM 702 O O . ILE A 1 88 ? -3.404 15.444 -12.748 1.00 84.88 88 ILE A O 1
ATOM 706 N N . PRO A 1 89 ? -3.997 15.790 -14.883 1.00 83.00 89 PRO A N 1
ATOM 707 C CA . PRO A 1 89 ? -5.359 15.324 -14.678 1.00 83.00 89 PRO A CA 1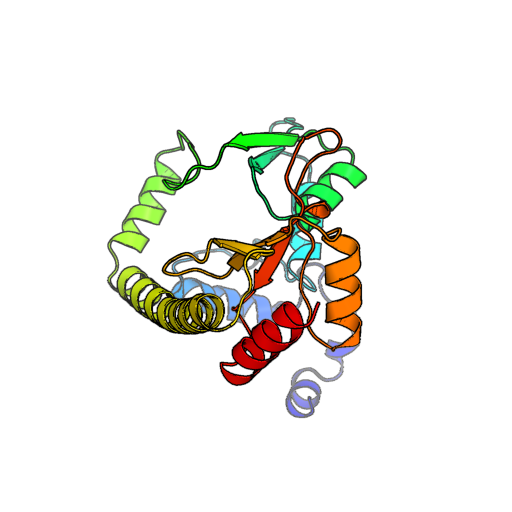
ATOM 708 C C . PRO A 1 89 ? -5.388 13.832 -14.327 1.00 83.00 89 PRO A C 1
ATOM 710 O O . PRO A 1 89 ? -4.782 12.999 -15.003 1.00 83.00 89 PRO A O 1
ATOM 713 N N . VAL A 1 90 ? -6.146 13.487 -13.287 1.00 84.69 90 VAL A N 1
ATOM 714 C CA . VAL A 1 90 ? -6.231 12.125 -12.750 1.00 84.69 90 VAL A CA 1
ATOM 715 C C . VAL A 1 90 ? -7.654 11.587 -12.866 1.00 84.69 90 VAL A C 1
ATOM 717 O O . VAL A 1 90 ? -8.621 12.315 -12.655 1.00 84.69 90 VAL A O 1
ATOM 720 N N . ILE A 1 91 ? -7.792 10.305 -13.200 1.00 80.88 91 ILE A N 1
ATOM 721 C CA . ILE A 1 91 ? -9.066 9.579 -13.176 1.00 80.88 91 ILE A CA 1
ATOM 722 C C . ILE A 1 91 ? -8.959 8.459 -12.139 1.00 80.88 91 ILE A C 1
ATOM 724 O O . ILE A 1 91 ? -8.072 7.611 -12.216 1.00 80.88 91 ILE A O 1
ATOM 728 N N . GLY A 1 92 ? -9.874 8.453 -11.169 1.00 78.75 92 GLY A N 1
ATOM 729 C CA . GLY A 1 92 ? -9.969 7.399 -10.163 1.00 78.75 92 GLY A CA 1
ATOM 730 C C . GLY A 1 92 ? -10.665 6.147 -10.701 1.00 78.75 92 GLY A C 1
ATOM 731 O O . GLY A 1 92 ? -11.748 6.243 -11.274 1.00 78.75 92 GLY A O 1
ATOM 732 N N . ILE A 1 93 ? -10.078 4.975 -10.468 1.00 76.94 93 ILE A N 1
ATOM 733 C CA . ILE A 1 93 ? -10.701 3.668 -10.681 1.00 76.94 93 ILE A CA 1
ATOM 734 C C . ILE A 1 93 ? -11.044 3.090 -9.313 1.00 76.94 93 ILE A C 1
ATOM 736 O O . ILE A 1 93 ? -10.174 2.924 -8.453 1.00 76.94 93 ILE A O 1
ATOM 740 N N . LYS A 1 94 ? -12.324 2.778 -9.105 1.00 74.75 94 LYS A N 1
ATOM 741 C CA . LYS A 1 94 ? -12.787 2.158 -7.865 1.00 74.75 94 LYS A CA 1
ATOM 742 C C . LYS A 1 94 ? -12.113 0.799 -7.691 1.00 74.75 94 LYS A C 1
ATOM 744 O O . LYS A 1 94 ? -12.196 -0.061 -8.565 1.00 74.75 94 LYS A O 1
ATOM 749 N N . ARG A 1 95 ? -11.489 0.599 -6.535 1.00 70.56 95 ARG A N 1
ATOM 750 C CA . ARG A 1 95 ? -10.978 -0.702 -6.114 1.00 70.56 95 ARG A CA 1
ATOM 751 C C . ARG A 1 95 ? -12.032 -1.411 -5.265 1.00 70.56 95 ARG A C 1
ATOM 753 O O . ARG A 1 95 ? -12.696 -0.784 -4.440 1.00 70.56 95 ARG A O 1
ATOM 760 N N . THR A 1 96 ? -12.176 -2.717 -5.449 1.00 75.19 96 THR A N 1
ATOM 761 C CA . THR A 1 96 ? -12.993 -3.580 -4.584 1.00 75.19 96 THR A CA 1
ATOM 762 C C . THR A 1 96 ? -12.106 -4.584 -3.843 1.00 75.19 96 THR A C 1
ATOM 764 O O . THR A 1 96 ? -10.885 -4.610 -4.029 1.00 75.19 96 THR A O 1
ATOM 767 N N . ASN A 1 97 ? -12.703 -5.429 -2.999 1.00 69.50 97 ASN A N 1
ATOM 768 C CA . ASN A 1 97 ? -11.981 -6.532 -2.360 1.00 69.50 97 ASN A CA 1
ATOM 769 C C . ASN A 1 97 ? -11.400 -7.525 -3.381 1.00 69.50 97 ASN A C 1
ATOM 771 O O . ASN A 1 97 ? -10.358 -8.121 -3.110 1.00 69.50 97 ASN A O 1
ATOM 775 N N . ASP A 1 98 ? -12.014 -7.634 -4.561 1.00 71.31 98 ASP A N 1
ATOM 776 C CA . ASP A 1 98 ? -11.578 -8.518 -5.648 1.00 71.31 98 ASP A CA 1
ATOM 777 C C . ASP A 1 98 ? -10.490 -7.886 -6.534 1.00 71.31 98 ASP A C 1
ATOM 779 O O . ASP A 1 98 ? -9.978 -8.515 -7.458 1.00 71.31 98 ASP A O 1
ATOM 783 N N . GLY A 1 99 ? -10.077 -6.654 -6.218 1.00 68.06 99 GLY A N 1
ATOM 784 C CA . GLY A 1 99 ? -9.036 -5.922 -6.927 1.00 68.06 99 GLY A CA 1
ATOM 785 C C . GLY A 1 99 ? -9.572 -4.737 -7.724 1.00 68.06 99 GLY A C 1
ATOM 786 O O . GLY A 1 99 ? -10.640 -4.187 -7.445 1.00 68.06 99 GLY A O 1
ATOM 787 N N . ILE A 1 100 ? -8.758 -4.288 -8.672 1.00 67.25 100 ILE A N 1
ATOM 788 C CA . ILE A 1 100 ? -9.063 -3.170 -9.562 1.00 67.25 100 ILE A CA 1
ATOM 789 C C . ILE A 1 100 ? -9.761 -3.755 -10.783 1.00 67.25 100 ILE A C 1
ATOM 791 O O . ILE A 1 100 ? -9.258 -4.712 -11.371 1.00 67.25 100 ILE A O 1
ATOM 795 N N . ASP A 1 101 ? -10.888 -3.174 -11.173 1.00 64.44 101 ASP A N 1
ATOM 796 C CA . ASP A 1 101 ? -11.550 -3.531 -12.423 1.00 64.44 101 ASP A CA 1
ATOM 797 C C . ASP A 1 101 ? -10.735 -2.976 -13.600 1.00 64.44 101 ASP A C 1
ATOM 799 O O . ASP A 1 101 ? -10.792 -1.790 -13.933 1.00 64.44 101 ASP A O 1
ATOM 803 N N . LEU A 1 102 ? -9.884 -3.833 -14.163 1.00 60.06 102 LEU A N 1
ATOM 804 C CA . LEU A 1 102 ? -9.032 -3.523 -15.298 1.00 60.06 102 LEU A CA 1
ATOM 805 C C . LEU A 1 102 ? -9.340 -4.532 -16.407 1.00 60.06 102 LEU A C 1
ATOM 807 O O . LEU A 1 102 ? -8.713 -5.590 -16.491 1.00 60.06 102 LEU A O 1
ATOM 811 N N . ASN A 1 103 ? -10.268 -4.209 -17.306 1.00 59.41 103 ASN A N 1
ATOM 812 C CA . ASN A 1 103 ? -10.336 -4.881 -18.607 1.00 59.41 103 ASN A CA 1
ATOM 813 C C . ASN A 1 103 ? -9.019 -4.597 -19.374 1.00 59.41 103 ASN A C 1
ATOM 815 O O . ASN A 1 103 ? -8.897 -3.586 -20.065 1.00 59.41 103 ASN A O 1
ATOM 819 N N . THR A 1 104 ? -7.994 -5.443 -19.173 1.00 47.44 104 THR A N 1
ATOM 820 C CA . THR A 1 104 ? -6.577 -5.202 -19.545 1.00 47.44 104 THR A CA 1
ATOM 821 C C . THR A 1 104 ? -6.114 -6.077 -20.719 1.00 47.44 104 THR A C 1
ATOM 823 O O . THR A 1 104 ? -6.646 -7.158 -20.938 1.00 47.44 104 THR A O 1
ATOM 826 N N . SER A 1 105 ? -5.078 -5.637 -21.446 1.00 55.00 105 SER A N 1
ATOM 827 C CA . SER A 1 105 ? -4.442 -6.305 -22.603 1.00 55.00 105 SER A CA 1
ATOM 828 C C . SER A 1 105 ? -3.875 -7.715 -22.333 1.00 55.00 105 SER A C 1
ATOM 830 O O . SER A 1 105 ? -3.328 -7.984 -21.264 1.00 55.00 105 SER A O 1
ATOM 832 N N . ILE A 1 106 ? -3.928 -8.585 -23.353 1.00 57.06 106 ILE A N 1
ATOM 833 C CA . ILE A 1 106 ? -3.583 -10.022 -23.320 1.00 57.06 106 ILE A CA 1
ATOM 834 C C . ILE A 1 106 ? -2.109 -10.313 -22.965 1.00 57.06 106 ILE A C 1
ATOM 836 O O . ILE A 1 106 ? -1.803 -11.358 -22.398 1.00 57.06 106 ILE A O 1
ATOM 840 N N . LEU A 1 107 ? -1.186 -9.390 -23.264 1.00 43.12 107 LEU A N 1
ATOM 841 C CA . LEU A 1 107 ? 0.257 -9.599 -23.068 1.00 43.12 107 LEU A CA 1
ATOM 842 C C . LEU A 1 107 ? 0.647 -9.560 -21.582 1.00 43.12 107 LEU A C 1
ATOM 844 O O . LEU A 1 107 ? 1.368 -10.428 -21.099 1.00 43.12 107 LEU A O 1
ATOM 848 N N . THR A 1 108 ? 0.098 -8.599 -20.836 1.00 44.03 108 THR A N 1
ATOM 849 C CA . THR A 1 108 ? 0.306 -8.473 -19.384 1.00 44.03 108 THR A CA 1
ATOM 850 C C . THR A 1 108 ? -0.386 -9.607 -18.623 1.00 44.03 108 THR A C 1
ATOM 852 O O . THR A 1 108 ? 0.090 -10.029 -17.570 1.00 44.03 108 THR A O 1
ATOM 855 N N . GLN A 1 109 ? -1.478 -10.149 -19.178 1.00 50.41 109 GLN A N 1
ATOM 856 C CA . GLN A 1 109 ? -2.118 -11.356 -18.653 1.00 50.41 109 GLN A CA 1
ATOM 857 C C . GLN A 1 109 ? -1.215 -12.589 -18.822 1.00 50.41 109 GLN A C 1
ATOM 859 O O . GLN A 1 109 ? -1.104 -13.373 -17.885 1.00 50.41 109 GLN A O 1
ATOM 864 N N . GLY A 1 110 ? -0.515 -12.722 -19.956 1.00 58.72 110 GLY A N 1
ATOM 865 C CA . GLY A 1 110 ? 0.400 -13.839 -20.223 1.00 58.72 110 GLY A CA 1
ATOM 866 C C . GLY A 1 110 ? 1.649 -13.860 -19.331 1.00 58.72 110 GLY A C 1
ATOM 867 O O . GLY A 1 110 ? 2.014 -14.909 -18.801 1.00 58.72 110 GLY A O 1
ATOM 868 N N . GLU A 1 111 ? 2.288 -12.711 -19.094 1.00 52.94 111 GLU A N 1
ATOM 869 C CA . GLU A 1 111 ? 3.452 -12.630 -18.190 1.00 52.94 111 GLU A CA 1
ATOM 870 C C . GLU A 1 111 ? 3.065 -12.904 -16.729 1.00 52.94 111 GLU A C 1
ATOM 872 O O . GLU A 1 111 ? 3.750 -13.652 -16.021 1.00 52.94 111 GLU A O 1
ATOM 877 N N . LEU A 1 112 ? 1.923 -12.363 -16.290 1.00 52.00 112 LEU A N 1
ATOM 878 C CA . LEU A 1 112 ? 1.363 -12.672 -14.980 1.00 52.00 112 LEU A CA 1
ATOM 879 C C . LEU A 1 112 ? 1.003 -14.161 -14.878 1.00 52.00 112 LEU A C 1
ATOM 881 O O . LEU A 1 112 ? 1.304 -14.784 -13.865 1.00 52.00 112 LEU A O 1
ATOM 885 N N . GLU A 1 113 ? 0.426 -14.761 -15.920 1.00 57.84 113 GLU A N 1
ATOM 886 C CA . GLU A 1 113 ? 0.082 -16.185 -15.949 1.00 57.84 113 GLU A CA 1
ATOM 887 C C . GLU A 1 113 ? 1.315 -17.086 -15.764 1.00 57.84 113 GLU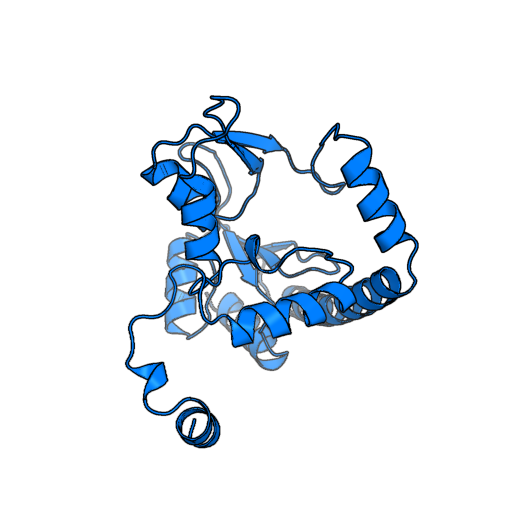 A C 1
ATOM 889 O O . GLU A 1 113 ? 1.265 -18.018 -14.959 1.00 57.84 113 GLU A O 1
ATOM 894 N N . VAL A 1 114 ? 2.440 -16.800 -16.432 1.00 58.84 114 VAL A N 1
ATOM 895 C CA . VAL A 1 114 ? 3.700 -17.556 -16.261 1.00 58.84 114 VAL A CA 1
ATOM 896 C C . VAL A 1 114 ? 4.218 -17.446 -14.825 1.00 58.84 114 VAL A C 1
ATOM 898 O O . VAL A 1 114 ? 4.556 -18.456 -14.197 1.00 58.84 114 VAL A O 1
ATOM 901 N N . TYR A 1 115 ? 4.218 -16.237 -14.265 1.00 51.16 115 TYR A N 1
ATOM 902 C CA . TYR A 1 115 ? 4.646 -16.003 -12.888 1.00 51.16 115 TYR A CA 1
ATOM 903 C C . TYR A 1 115 ? 3.721 -16.692 -11.865 1.00 5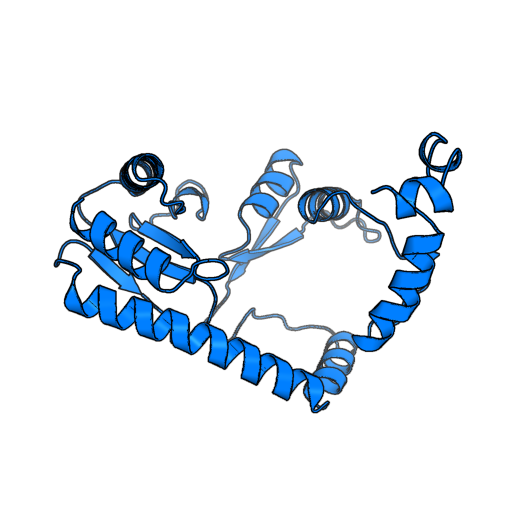1.16 115 TYR A C 1
ATOM 905 O O . TYR A 1 115 ? 4.213 -17.356 -10.948 1.00 51.16 115 TYR A O 1
ATOM 913 N N . LEU A 1 116 ? 2.398 -16.634 -12.063 1.00 52.75 116 LEU A N 1
ATOM 914 C CA . LEU A 1 116 ? 1.383 -17.312 -11.242 1.00 52.75 116 LEU A CA 1
ATOM 915 C C . LEU A 1 116 ? 1.448 -18.848 -11.346 1.00 52.75 116 LEU A C 1
ATOM 917 O O . LEU A 1 116 ? 1.172 -19.543 -10.359 1.00 52.75 116 LEU A O 1
ATOM 921 N N . LYS A 1 117 ? 1.798 -19.390 -12.522 1.00 60.03 117 LYS A N 1
ATOM 922 C CA . LYS A 1 117 ? 1.979 -20.835 -12.752 1.00 60.03 117 LYS A CA 1
ATOM 923 C C . LYS A 1 117 ? 3.277 -21.368 -12.145 1.00 60.03 117 LYS A C 1
ATOM 925 O O . LYS A 1 117 ? 3.339 -22.554 -11.823 1.00 60.03 117 LYS A O 1
ATOM 930 N N . SER A 1 118 ? 4.281 -20.518 -11.930 1.00 61.56 118 SER A N 1
ATOM 931 C CA . SER A 1 118 ? 5.511 -20.907 -11.236 1.00 61.56 118 SER A CA 1
ATOM 932 C C . SER A 1 118 ? 5.261 -21.209 -9.746 1.00 61.56 118 SER A C 1
ATOM 934 O O . SER A 1 118 ? 4.497 -20.530 -9.054 1.00 61.56 118 SER A O 1
ATOM 936 N N . SER A 1 119 ? 5.954 -22.211 -9.196 1.00 58.16 119 SER A N 1
ATOM 937 C CA . SER A 1 119 ? 5.891 -22.536 -7.758 1.00 58.16 119 SER A CA 1
ATOM 938 C C . SER A 1 119 ? 6.474 -21.428 -6.865 1.00 58.16 119 SER A C 1
ATOM 940 O O . SER A 1 119 ? 6.205 -21.393 -5.664 1.00 58.16 119 SER A O 1
ATOM 942 N N . MET A 1 120 ? 7.249 -20.503 -7.444 1.00 53.97 120 MET A N 1
ATOM 943 C CA . MET A 1 120 ? 7.953 -19.432 -6.734 1.00 53.97 120 MET A CA 1
ATOM 944 C C . MET A 1 120 ? 6.996 -18.354 -6.221 1.00 53.97 120 MET A C 1
ATOM 946 O O . MET A 1 120 ? 7.079 -17.977 -5.050 1.00 53.97 120 MET A O 1
ATOM 950 N N . TYR A 1 121 ? 6.040 -17.915 -7.049 1.00 57.28 121 TYR A N 1
ATOM 951 C CA . TYR A 1 121 ? 5.020 -16.955 -6.621 1.00 57.28 121 TYR A CA 1
ATOM 952 C C . TYR A 1 121 ? 4.164 -17.529 -5.493 1.00 57.28 121 TYR A C 1
ATOM 954 O O . TYR A 1 121 ? 3.993 -16.893 -4.453 1.00 57.28 121 TYR A O 1
ATOM 962 N N . LYS A 1 122 ? 3.681 -18.767 -5.658 1.00 63.78 122 LYS A N 1
ATOM 963 C CA . LYS A 1 122 ? 2.863 -19.442 -4.641 1.00 63.78 122 LYS A CA 1
ATOM 964 C C . LYS A 1 122 ? 3.610 -19.575 -3.315 1.00 63.78 122 LYS A C 1
ATOM 966 O O . LYS A 1 122 ? 3.025 -19.306 -2.267 1.00 63.78 122 LYS A O 1
ATOM 971 N N . PHE A 1 123 ? 4.895 -19.935 -3.350 1.00 64.94 123 PHE A N 1
ATOM 972 C CA . PHE A 1 123 ? 5.709 -20.059 -2.141 1.00 64.94 123 PHE A CA 1
ATOM 973 C C . PHE A 1 123 ? 5.946 -18.704 -1.463 1.00 64.94 123 PHE A C 1
ATOM 975 O O . PHE A 1 123 ? 5.746 -18.574 -0.253 1.00 64.94 123 PHE A O 1
ATOM 982 N N . HIS A 1 124 ? 6.303 -17.675 -2.236 1.00 57.94 124 HIS A N 1
ATOM 983 C CA . HIS A 1 124 ? 6.540 -16.333 -1.708 1.00 57.94 124 HIS A CA 1
ATOM 984 C C . HIS A 1 124 ? 5.259 -15.711 -1.137 1.00 57.94 124 HIS A C 1
ATOM 986 O O . HIS A 1 124 ? 5.261 -15.233 -0.004 1.00 57.94 124 HIS A O 1
ATOM 992 N N . VAL A 1 125 ? 4.142 -15.782 -1.867 1.00 67.88 125 VAL A N 1
ATOM 993 C CA . VAL A 1 125 ? 2.840 -15.291 -1.394 1.00 67.88 125 VAL A CA 1
ATOM 994 C C . VAL A 1 125 ? 2.391 -16.038 -0.152 1.00 67.88 125 VAL A C 1
ATOM 996 O O . VAL A 1 125 ? 1.922 -15.394 0.782 1.00 67.88 125 VAL A O 1
ATOM 999 N N . ARG A 1 126 ? 2.545 -17.367 -0.101 1.00 74.88 126 ARG A N 1
ATOM 1000 C CA . ARG A 1 126 ? 2.202 -18.144 1.095 1.00 74.88 126 ARG A CA 1
ATOM 1001 C C . ARG A 1 126 ? 3.010 -17.668 2.299 1.00 74.88 126 ARG A C 1
ATOM 1003 O O . ARG A 1 126 ? 2.405 -17.311 3.305 1.00 74.88 126 ARG A O 1
ATOM 1010 N N . ARG A 1 127 ? 4.340 -17.588 2.172 1.00 70.50 127 ARG A N 1
ATOM 1011 C CA . ARG A 1 127 ? 5.229 -17.162 3.264 1.00 70.50 127 ARG A CA 1
ATOM 1012 C C . ARG A 1 127 ? 4.906 -15.745 3.740 1.00 70.50 127 ARG A C 1
ATOM 1014 O O . ARG A 1 127 ? 4.792 -15.512 4.938 1.00 70.50 127 ARG A O 1
ATOM 1021 N N . THR A 1 128 ? 4.714 -14.814 2.808 1.00 69.44 128 THR A N 1
ATOM 1022 C CA . THR A 1 128 ? 4.394 -13.414 3.115 1.00 69.44 128 THR A CA 1
ATOM 1023 C C . THR A 1 128 ? 3.001 -13.274 3.734 1.00 69.44 128 THR A C 1
ATOM 1025 O O . THR A 1 128 ? 2.847 -12.582 4.740 1.00 69.44 128 THR A O 1
ATOM 1028 N N . LYS A 1 129 ? 1.984 -13.975 3.207 1.00 77.25 129 LYS A N 1
ATOM 1029 C CA . LYS A 1 129 ? 0.633 -13.985 3.794 1.00 77.25 129 LYS A CA 1
ATOM 1030 C C . LYS A 1 129 ? 0.634 -14.568 5.200 1.00 77.25 129 LYS A C 1
ATOM 1032 O O . LYS A 1 129 ? -0.066 -14.036 6.052 1.00 77.25 129 LYS A O 1
ATOM 1037 N N . GLU A 1 130 ? 1.385 -15.640 5.437 1.00 81.31 130 GLU A N 1
ATOM 1038 C CA . GLU A 1 130 ? 1.486 -16.300 6.742 1.00 81.31 130 GLU A CA 1
ATOM 1039 C C . GLU A 1 130 ? 2.195 -15.410 7.769 1.00 81.31 130 GLU A C 1
ATOM 1041 O O . GLU A 1 130 ? 1.666 -15.196 8.858 1.00 81.31 130 GLU A O 1
ATOM 1046 N N . PHE A 1 131 ? 3.299 -14.768 7.377 1.00 78.06 131 PHE A N 1
ATOM 1047 C CA . PHE A 1 131 ? 3.987 -13.774 8.203 1.00 78.06 131 PHE A CA 1
ATOM 1048 C C . PHE A 1 131 ? 3.059 -12.627 8.636 1.00 78.06 131 PHE A C 1
ATOM 1050 O O . PHE A 1 131 ? 2.948 -12.325 9.825 1.00 78.06 131 PHE A O 1
ATOM 1057 N N . TYR A 1 132 ? 2.342 -12.012 7.689 1.00 85.38 132 TYR A N 1
ATOM 1058 C CA . TYR A 1 132 ? 1.436 -10.905 8.008 1.00 85.38 132 TYR A CA 1
ATOM 1059 C C . TYR A 1 132 ? 0.137 -11.347 8.684 1.00 85.38 132 TYR A C 1
ATOM 1061 O O . TYR A 1 132 ? -0.424 -10.581 9.465 1.00 85.38 132 TYR A O 1
ATOM 1069 N N . ARG A 1 133 ? -0.319 -12.582 8.449 1.00 90.88 133 ARG A N 1
ATOM 1070 C CA . ARG A 1 133 ? -1.461 -13.162 9.167 1.00 90.88 133 ARG A CA 1
ATOM 1071 C C . ARG A 1 133 ? -1.175 -13.271 10.658 1.00 90.88 133 ARG A C 1
ATOM 1073 O O . ARG A 1 133 ? -2.033 -12.908 11.454 1.00 90.88 133 ARG A O 1
ATOM 1080 N N . ASN A 1 134 ? 0.032 -13.689 11.034 1.00 89.50 134 ASN A N 1
ATOM 1081 C CA . ASN A 1 134 ? 0.423 -13.761 12.442 1.00 89.50 134 ASN A CA 1
ATOM 1082 C C . ASN A 1 134 ? 0.390 -12.373 13.099 1.00 89.50 134 ASN A C 1
ATOM 1084 O O . ASN A 1 134 ? -0.244 -12.205 14.140 1.00 89.50 134 ASN A O 1
ATOM 1088 N N . LYS A 1 135 ? 0.972 -11.353 12.450 1.00 90.00 135 LYS A N 1
ATOM 1089 C CA . LYS A 1 135 ? 0.943 -9.969 12.960 1.00 90.00 135 LYS A CA 1
ATOM 1090 C C . LYS A 1 135 ? -0.477 -9.412 13.092 1.00 90.00 135 LYS A C 1
ATOM 1092 O O . LYS A 1 135 ? -0.814 -8.834 14.123 1.00 90.00 135 LYS A O 1
ATOM 1097 N N . MET A 1 136 ? -1.320 -9.607 12.076 1.00 93.12 136 MET A N 1
ATOM 1098 C CA . MET A 1 136 ? -2.720 -9.173 12.124 1.00 93.12 136 MET A CA 1
ATOM 1099 C C . MET A 1 136 ? -3.523 -9.921 13.192 1.00 93.12 136 MET A C 1
ATOM 1101 O O . MET A 1 136 ? -4.354 -9.316 13.866 1.00 93.12 136 MET A O 1
ATOM 1105 N N . GLY A 1 137 ? -3.250 -11.212 13.397 1.00 94.44 137 GLY A N 1
ATOM 1106 C CA . GLY A 1 137 ? -3.868 -12.014 14.452 1.00 94.44 137 GLY A CA 1
ATOM 1107 C C . GLY A 1 137 ? -3.538 -11.496 15.853 1.00 94.44 137 GLY A C 1
ATOM 1108 O O . GLY A 1 137 ? -4.440 -11.365 16.683 1.00 94.44 137 GLY A O 1
ATOM 1109 N N . ILE A 1 138 ? -2.274 -11.134 16.098 1.00 93.94 138 ILE A N 1
ATOM 1110 C CA . ILE A 1 138 ? -1.837 -10.495 17.349 1.00 93.94 138 ILE A CA 1
ATOM 1111 C C . ILE A 1 138 ? -2.574 -9.170 17.550 1.00 93.94 138 ILE A C 1
ATOM 1113 O O . ILE A 1 138 ? -3.218 -8.982 18.584 1.00 93.94 138 ILE A O 1
ATOM 1117 N N . LEU A 1 139 ? -2.540 -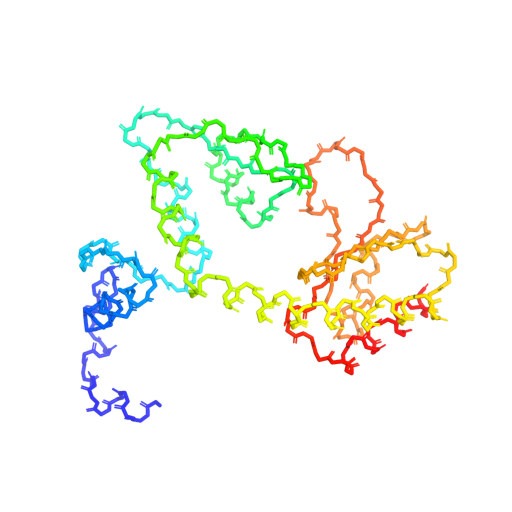8.284 16.547 1.00 94.69 139 LEU A N 1
ATOM 1118 C CA . LEU A 1 139 ? -3.208 -6.983 16.609 1.00 94.69 139 LEU A CA 1
ATOM 1119 C C . LEU A 1 139 ? -4.705 -7.147 16.914 1.00 94.69 139 LEU A C 1
ATOM 1121 O O . LEU A 1 139 ? -5.217 -6.522 17.835 1.00 94.69 139 LEU A O 1
ATOM 1125 N N . ARG A 1 140 ? -5.392 -8.066 16.227 1.00 95.19 140 ARG A N 1
ATOM 1126 C CA . ARG A 1 140 ? -6.815 -8.357 16.454 1.00 95.19 140 ARG A CA 1
ATOM 1127 C C . ARG A 1 140 ? -7.101 -8.861 17.861 1.00 95.19 140 ARG A C 1
ATOM 1129 O O . ARG A 1 140 ? -8.077 -8.438 18.477 1.00 95.19 140 ARG A O 1
ATOM 1136 N N . LYS A 1 141 ? -6.281 -9.782 18.373 1.00 94.81 141 LYS A N 1
ATOM 1137 C CA . LYS A 1 141 ? -6.438 -10.320 19.730 1.00 94.81 141 LYS A CA 1
ATOM 1138 C C . LYS A 1 141 ? -6.298 -9.214 20.776 1.00 94.81 141 LYS A C 1
ATOM 1140 O O . LYS A 1 141 ? -7.082 -9.176 21.720 1.00 94.81 141 LYS A O 1
ATOM 1145 N N . LEU A 1 142 ? -5.330 -8.318 20.597 1.00 94.31 142 LEU A N 1
ATOM 1146 C CA . LEU A 1 142 ? -5.108 -7.182 21.492 1.00 94.31 142 LEU A CA 1
ATOM 1147 C C . LEU A 1 142 ? -6.252 -6.175 21.413 1.00 94.31 142 LEU A C 1
ATOM 1149 O O . LEU A 1 142 ? -6.761 -5.763 22.449 1.00 94.31 142 LEU A O 1
ATOM 1153 N N . CYS A 1 143 ? -6.696 -5.831 20.205 1.00 92.25 143 CYS A N 1
ATOM 1154 C CA . CYS A 1 143 ? -7.796 -4.896 20.006 1.00 92.25 143 CYS A CA 1
ATOM 1155 C C . CYS A 1 143 ? -9.109 -5.406 20.609 1.00 92.25 143 CYS A C 1
ATOM 1157 O O . CYS A 1 143 ? -9.773 -4.650 21.303 1.00 92.25 143 CYS A O 1
ATOM 1159 N N . ASN A 1 144 ? -9.432 -6.694 20.440 1.00 90.06 144 ASN A N 1
ATOM 1160 C CA . ASN A 1 144 ? -10.590 -7.321 21.093 1.00 90.06 144 ASN A CA 1
ATOM 1161 C C . ASN A 1 144 ? -10.517 -7.294 22.625 1.00 90.06 144 ASN A C 1
ATOM 1163 O O . ASN A 1 144 ? -11.547 -7.248 23.286 1.00 90.06 144 ASN A O 1
ATOM 1167 N N . LYS A 1 145 ? -9.312 -7.411 23.194 1.00 89.38 145 LYS A N 1
ATOM 1168 C CA . LYS A 1 145 ? -9.128 -7.515 24.644 1.00 89.38 145 LYS A CA 1
ATOM 1169 C C . LYS A 1 145 ? -9.074 -6.149 25.326 1.00 89.38 145 LYS A C 1
ATOM 1171 O O . LYS A 1 145 ? -9.534 -6.025 26.457 1.00 89.38 145 LYS A O 1
ATOM 1176 N N . ASN A 1 146 ? -8.448 -5.172 24.674 1.00 86.56 146 ASN A N 1
ATOM 1177 C CA . ASN A 1 146 ? -8.007 -3.951 25.333 1.00 86.56 146 ASN A CA 1
ATOM 1178 C C . ASN A 1 146 ? -8.774 -2.707 24.884 1.00 86.56 146 ASN A C 1
ATOM 1180 O O . ASN A 1 146 ? -8.854 -1.795 25.693 1.00 86.56 146 ASN A O 1
ATOM 1184 N N . LEU A 1 147 ? -9.285 -2.628 23.648 1.00 87.06 147 LEU A N 1
ATOM 1185 C CA . LEU A 1 147 ? -9.921 -1.396 23.164 1.00 87.06 147 LEU A CA 1
ATOM 1186 C C . LEU A 1 147 ? -11.345 -1.244 23.705 1.00 87.06 147 LEU A C 1
ATOM 1188 O O . LEU A 1 147 ? -12.113 -2.202 23.741 1.00 87.06 147 LEU A O 1
ATOM 1192 N N . ASN A 1 148 ? -11.677 -0.018 24.102 1.00 81.81 148 ASN A N 1
ATOM 1193 C CA . ASN A 1 148 ? -13.009 0.380 24.548 1.00 81.81 148 ASN A CA 1
ATOM 1194 C C . ASN A 1 148 ? -13.978 0.661 23.373 1.00 81.81 148 ASN A C 1
ATOM 1196 O O . ASN A 1 148 ? -13.583 0.724 22.208 1.00 81.81 148 ASN A O 1
ATOM 1200 N N . ASP A 1 149 ? -15.253 0.904 23.695 1.00 82.62 149 ASP A N 1
ATOM 1201 C CA . ASP A 1 149 ? -16.341 1.098 22.718 1.00 82.62 149 ASP A CA 1
ATOM 1202 C C . ASP A 1 149 ? -16.230 2.381 21.862 1.00 82.62 149 ASP A C 1
ATOM 1204 O O . ASP A 1 149 ? -17.011 2.583 20.918 1.00 82.62 149 ASP A O 1
ATOM 1208 N N . LYS A 1 150 ? -15.260 3.259 22.163 1.00 84.38 150 LYS A N 1
ATOM 1209 C CA . LYS A 1 150 ? -15.016 4.503 21.415 1.00 84.38 150 LYS A CA 1
ATOM 1210 C C . LYS A 1 150 ? -14.267 4.269 20.105 1.00 84.38 150 LYS A C 1
ATOM 1212 O O . LYS A 1 150 ? -14.279 5.147 19.238 1.00 84.38 150 LYS A O 1
ATOM 1217 N N . ILE A 1 151 ? -13.630 3.104 19.962 1.00 87.81 151 ILE A N 1
ATOM 1218 C CA . ILE A 1 151 ? -12.810 2.746 18.805 1.00 87.81 151 ILE A CA 1
ATOM 1219 C C . ILE A 1 151 ? -13.396 1.507 18.140 1.00 87.81 151 ILE A C 1
ATOM 1221 O O . ILE A 1 151 ? -13.371 0.403 18.684 1.00 87.81 151 ILE A O 1
ATOM 1225 N N . THR A 1 152 ? -13.872 1.676 16.913 1.00 87.75 152 THR A N 1
ATOM 1226 C CA . THR A 1 152 ? -14.257 0.557 16.048 1.00 87.75 152 THR A CA 1
ATOM 1227 C C . THR A 1 152 ? -13.123 0.269 15.084 1.00 87.75 152 THR A C 1
ATOM 1229 O O . THR A 1 152 ? -12.553 1.183 14.503 1.00 87.75 152 THR A O 1
ATOM 1232 N N . TRP A 1 153 ? -12.764 -0.994 14.890 1.00 90.69 153 TRP A N 1
ATOM 1233 C CA . TRP A 1 153 ? -11.598 -1.345 14.084 1.00 90.69 153 TRP A CA 1
ATOM 1234 C C . TRP A 1 153 ? -11.928 -2.367 13.006 1.00 90.69 153 TRP A C 1
ATOM 1236 O O . TRP A 1 153 ? -12.794 -3.226 13.156 1.00 90.69 153 TRP A O 1
ATOM 1246 N N . TYR A 1 154 ? -11.178 -2.284 11.913 1.00 88.62 154 TYR A N 1
ATOM 1247 C CA . TYR A 1 154 ? -11.164 -3.258 10.837 1.00 88.62 154 TYR A CA 1
ATOM 1248 C C . TYR A 1 154 ? -9.731 -3.757 10.638 1.00 88.62 154 TYR A C 1
ATOM 1250 O O . TYR A 1 154 ? -8.857 -3.052 10.126 1.00 88.62 154 TYR A O 1
ATOM 1258 N N . ILE A 1 155 ? -9.488 -4.995 11.073 1.00 90.25 155 ILE A N 1
ATOM 1259 C CA . ILE A 1 155 ? -8.184 -5.658 10.996 1.00 90.25 155 ILE A CA 1
ATOM 1260 C C . ILE A 1 155 ? -8.332 -6.887 10.089 1.00 90.25 155 ILE A C 1
ATOM 1262 O O . ILE A 1 155 ? -8.917 -7.886 10.526 1.00 90.25 155 ILE A O 1
ATOM 1266 N N . PRO A 1 156 ? -7.817 -6.854 8.847 1.00 85.38 156 PRO A N 1
ATOM 1267 C CA . PRO A 1 156 ? -7.944 -7.967 7.907 1.00 85.38 156 PRO A CA 1
ATOM 1268 C C . PRO A 1 156 ? -7.118 -9.183 8.352 1.00 85.38 156 PRO A C 1
ATOM 1270 O O . PRO A 1 156 ? -6.168 -9.052 9.116 1.00 85.38 156 PRO A O 1
ATOM 1273 N N . ASP A 1 157 ? -7.443 -10.382 7.859 1.00 85.19 157 ASP A N 1
ATOM 1274 C CA . ASP A 1 157 ? -6.716 -11.624 8.194 1.00 85.19 157 ASP A CA 1
ATOM 1275 C C . ASP A 1 157 ? -5.265 -11.665 7.726 1.00 85.19 157 ASP A C 1
ATOM 1277 O O . ASP A 1 157 ? -4.482 -12.489 8.186 1.00 85.19 157 ASP A O 1
ATOM 1281 N N . THR A 1 158 ? -4.892 -10.816 6.781 1.00 85.06 158 THR A N 1
ATOM 1282 C CA . THR A 1 158 ? -3.521 -10.656 6.310 1.00 85.06 158 THR A CA 1
ATOM 1283 C C . THR A 1 158 ? -3.399 -9.292 5.639 1.00 85.06 158 THR A C 1
ATOM 1285 O O . THR A 1 158 ? -4.402 -8.637 5.357 1.00 85.06 158 THR A O 1
ATOM 1288 N N . GLY A 1 159 ? -2.174 -8.865 5.356 1.00 80.75 159 GLY A N 1
ATOM 1289 C CA . GLY A 1 159 ? -1.887 -7.568 4.759 1.00 80.75 159 GLY A CA 1
ATOM 1290 C C . GLY A 1 159 ? -1.067 -6.682 5.682 1.00 80.75 159 GLY A C 1
ATOM 1291 O O . GLY A 1 159 ? -0.542 -7.115 6.701 1.00 80.75 159 GLY A O 1
ATOM 1292 N N . LEU A 1 160 ? -0.916 -5.432 5.269 1.00 83.81 160 LEU A N 1
ATOM 1293 C CA . LEU A 1 160 ? 0.053 -4.512 5.862 1.00 83.81 160 LEU A CA 1
ATOM 1294 C C . LEU A 1 160 ? -0.588 -3.485 6.787 1.00 83.81 160 LEU A C 1
ATOM 1296 O O . LEU A 1 160 ? 0.091 -2.937 7.652 1.00 83.81 160 LEU A O 1
ATOM 1300 N N . TYR A 1 161 ? -1.876 -3.219 6.581 1.00 87.81 161 TYR A N 1
ATOM 1301 C CA . TYR A 1 161 ? -2.572 -2.123 7.223 1.00 87.81 161 TYR A CA 1
ATOM 1302 C C . TYR A 1 161 ? -3.862 -2.576 7.883 1.00 87.81 161 TYR A C 1
ATOM 1304 O O . TYR A 1 161 ? -4.636 -3.326 7.290 1.00 87.81 161 TYR A O 1
ATOM 1312 N N . ALA A 1 162 ? -4.075 -2.073 9.089 1.00 89.50 162 ALA A N 1
ATOM 1313 C CA . ALA A 1 162 ? -5.348 -2.091 9.783 1.00 89.50 162 ALA A CA 1
ATOM 1314 C C . ALA A 1 162 ? -5.927 -0.674 9.821 1.00 89.50 162 ALA A C 1
ATOM 1316 O O . ALA A 1 162 ? -5.193 0.314 9.720 1.00 89.50 162 ALA A O 1
ATOM 1317 N N . TYR A 1 163 ? -7.241 -0.594 9.970 1.00 90.50 163 TYR A N 1
ATOM 1318 C CA . TYR A 1 163 ? -7.972 0.655 10.112 1.00 90.50 163 TYR A CA 1
ATOM 1319 C C . TYR A 1 163 ? -8.643 0.707 11.484 1.00 90.50 163 TYR A C 1
ATOM 1321 O O . TYR A 1 163 ? -9.185 -0.298 11.948 1.00 90.50 163 TYR A O 1
ATOM 1329 N N . MET A 1 164 ? -8.597 1.869 12.126 1.00 89.94 164 MET A N 1
ATOM 1330 C CA . MET A 1 164 ? -9.353 2.161 13.341 1.00 89.94 164 MET A CA 1
ATOM 1331 C C . MET A 1 164 ? -10.131 3.450 13.134 1.00 89.94 164 MET A C 1
ATOM 1333 O O . MET A 1 164 ? -9.542 4.495 12.881 1.00 89.94 164 MET A O 1
ATOM 1337 N N . GLU A 1 165 ? -11.445 3.356 13.243 1.00 89.31 165 GLU A N 1
ATOM 1338 C CA . GLU A 1 165 ? -12.363 4.482 13.279 1.00 89.31 165 GLU A CA 1
ATOM 1339 C C . GLU A 1 165 ? -12.507 4.979 14.719 1.00 89.31 165 GLU A C 1
ATOM 1341 O O . GLU A 1 165 ? -12.643 4.188 15.660 1.00 89.31 165 GLU A O 1
ATOM 1346 N N . VAL A 1 166 ? -12.477 6.298 14.876 1.00 88.75 166 VAL A N 1
ATOM 1347 C CA . VAL A 1 166 ? -12.546 6.994 16.159 1.00 88.75 166 VAL A CA 1
ATOM 1348 C C . VAL A 1 166 ? -13.773 7.897 16.176 1.00 88.75 166 VAL A C 1
ATOM 1350 O O . VAL A 1 166 ? -13.993 8.682 15.258 1.00 88.75 166 VAL A O 1
ATOM 1353 N N . LYS A 1 167 ? -14.607 7.767 17.212 1.00 82.81 167 LYS A N 1
ATOM 1354 C CA . LYS A 1 167 ? -15.915 8.448 17.256 1.00 82.81 167 LYS A CA 1
ATOM 1355 C C . LYS A 1 167 ? -15.882 9.825 17.914 1.00 82.81 167 LYS A C 1
ATOM 1357 O O . LYS A 1 167 ? -16.670 10.690 17.552 1.00 82.81 167 LYS A O 1
ATOM 1362 N N . GLU A 1 168 ? -15.002 10.020 18.893 1.00 81.25 168 GLU A N 1
ATOM 1363 C CA . GLU A 1 168 ? -15.032 11.194 19.783 1.00 81.25 168 GLU A CA 1
ATOM 1364 C C . GLU A 1 168 ? -13.834 12.136 19.611 1.00 81.25 168 GLU A C 1
ATOM 1366 O O . GLU A 1 168 ? -13.865 13.271 20.080 1.00 81.25 168 GLU A O 1
ATOM 1371 N N . VAL A 1 169 ? -12.772 11.682 18.943 1.00 83.44 169 VAL A N 1
ATOM 1372 C CA . VAL A 1 169 ? -11.511 12.420 18.808 1.00 83.44 169 VAL A CA 1
ATOM 1373 C C . VAL A 1 169 ? -11.183 12.567 17.331 1.00 83.44 169 VAL A C 1
ATOM 1375 O O . VAL A 1 169 ? -11.312 11.613 16.570 1.00 83.44 169 VAL A O 1
ATOM 1378 N N . SER A 1 170 ? -10.725 13.752 16.920 1.00 88.94 170 SER A N 1
ATOM 1379 C CA . SER A 1 170 ? -10.192 13.929 15.567 1.00 88.94 170 SER A CA 1
ATOM 1380 C C . SER A 1 170 ? -8.983 13.018 15.355 1.00 88.94 170 SER A C 1
ATOM 1382 O O . SER A 1 170 ? -8.054 12.988 16.167 1.00 88.94 170 SER A O 1
ATOM 1384 N N . SER A 1 171 ? -8.965 12.325 14.222 1.00 87.56 171 SER A N 1
ATOM 1385 C CA . SER A 1 171 ? -7.867 11.461 13.796 1.00 87.56 171 SER A CA 1
ATOM 1386 C C . SER A 1 171 ? -6.523 12.189 13.755 1.00 87.56 171 SER A C 1
ATOM 1388 O O . SER A 1 171 ? -5.506 11.590 14.093 1.00 87.56 171 SER A O 1
ATOM 1390 N N . HIS A 1 172 ? -6.516 13.484 13.419 1.00 88.31 172 HIS A N 1
ATOM 1391 C CA . HIS A 1 172 ? -5.311 14.311 13.424 1.00 88.31 172 HIS A CA 1
ATOM 1392 C C . HIS A 1 172 ? -4.781 14.557 14.846 1.00 88.31 172 HIS A C 1
ATOM 1394 O O . HIS A 1 172 ? -3.582 14.448 15.099 1.00 88.31 172 HIS A O 1
ATOM 1400 N N . ASN A 1 173 ? -5.669 14.834 15.806 1.00 88.81 173 ASN A N 1
ATOM 1401 C CA . ASN A 1 173 ? -5.272 15.007 17.206 1.00 88.81 173 ASN A CA 1
ATOM 1402 C C . ASN A 1 173 ? -4.741 13.697 17.796 1.00 88.81 173 ASN A C 1
ATOM 1404 O O . ASN A 1 173 ? -3.724 13.701 18.488 1.00 88.81 173 ASN A O 1
ATOM 1408 N N . LEU A 1 174 ? -5.392 12.574 17.480 1.00 89.00 174 LEU A N 1
ATOM 1409 C CA . LEU A 1 174 ? -4.927 11.260 17.909 1.00 89.00 174 LEU A CA 1
ATOM 1410 C C . LEU A 1 174 ? -3.561 10.913 17.299 1.00 89.00 174 LEU A C 1
ATOM 1412 O O . LEU A 1 174 ? -2.681 10.437 18.012 1.00 89.00 174 LEU A O 1
ATOM 1416 N N . GLU A 1 175 ? -3.356 11.187 16.008 1.00 91.25 175 GLU A N 1
ATOM 1417 C CA . GLU A 1 175 ? -2.060 11.026 15.339 1.00 91.25 175 GLU A CA 1
ATOM 1418 C C . GLU A 1 175 ? -0.954 11.818 16.057 1.00 91.25 175 GLU A C 1
ATOM 1420 O O . GLU A 1 175 ? 0.088 11.247 16.388 1.00 91.25 175 GLU A O 1
ATOM 1425 N N . ASN A 1 176 ? -1.206 13.087 16.394 1.00 89.50 176 ASN A N 1
ATOM 1426 C CA . ASN A 1 176 ? -0.252 13.929 17.124 1.00 89.50 176 ASN A CA 1
ATOM 1427 C C . ASN A 1 176 ? 0.032 13.411 18.548 1.00 89.50 176 ASN A C 1
ATOM 1429 O O . ASN A 1 176 ? 1.186 13.378 18.986 1.00 89.50 176 ASN A O 1
ATOM 1433 N N . ASN A 1 177 ? -0.991 12.956 19.276 1.00 89.75 177 ASN A N 1
ATOM 1434 C CA . ASN A 1 177 ? -0.817 12.407 20.625 1.00 89.75 177 ASN A CA 1
ATOM 1435 C C . ASN A 1 177 ? -0.016 11.095 20.625 1.00 89.75 177 ASN A C 1
ATOM 1437 O O . ASN A 1 177 ? 0.840 10.872 21.491 1.00 89.75 177 ASN A O 1
ATOM 1441 N N . LEU A 1 178 ? -0.256 10.233 19.635 1.00 90.56 178 LEU A N 1
ATOM 1442 C CA . LEU A 1 178 ? 0.502 8.996 19.455 1.00 90.56 178 LEU A CA 1
ATOM 1443 C C . LEU A 1 178 ? 1.948 9.289 19.052 1.00 90.56 178 LEU A C 1
ATOM 1445 O O . LEU A 1 178 ? 2.864 8.654 19.586 1.00 90.56 178 LEU A O 1
ATOM 1449 N N . LEU A 1 179 ? 2.175 10.309 18.220 1.00 90.75 179 LEU A N 1
ATOM 1450 C CA . LEU A 1 179 ? 3.517 10.764 17.862 1.00 90.75 179 LEU A CA 1
ATOM 1451 C C . LEU A 1 179 ? 4.312 11.223 19.096 1.00 90.75 179 LEU A C 1
ATOM 1453 O O . LEU A 1 179 ? 5.472 10.831 19.245 1.00 90.75 179 LEU A O 1
ATOM 1457 N N . ASN A 1 180 ? 3.682 11.945 20.033 1.00 90.38 180 ASN A N 1
ATOM 1458 C CA . ASN A 1 180 ? 4.298 12.322 21.317 1.00 90.38 180 ASN A CA 1
ATOM 1459 C C . ASN A 1 180 ? 4.703 11.097 22.159 1.00 90.38 180 ASN A C 1
ATOM 1461 O O . ASN A 1 180 ? 5.704 11.124 22.877 1.00 90.38 180 ASN A O 1
ATOM 1465 N N . SER A 1 181 ? 3.977 9.987 22.012 1.00 89.75 181 SER A N 1
ATOM 1466 C CA . SER A 1 181 ? 4.294 8.691 22.631 1.00 89.75 181 SER A CA 1
ATOM 1467 C C . SER A 1 181 ? 5.271 7.834 21.807 1.00 89.75 181 SER A C 1
ATOM 1469 O O . SER A 1 181 ? 5.528 6.674 22.159 1.00 89.75 181 SER A O 1
ATOM 1471 N N . LYS A 1 182 ? 5.851 8.407 20.740 1.00 89.19 182 LYS A N 1
ATOM 1472 C CA . LYS A 1 182 ? 6.742 7.772 19.751 1.00 89.19 182 LYS A CA 1
ATOM 1473 C C . LYS A 1 182 ? 6.085 6.633 18.962 1.00 89.19 182 LYS A C 1
ATOM 1475 O O . LYS A 1 182 ? 6.757 5.669 18.601 1.00 89.19 182 LYS A O 1
ATOM 1480 N N . ILE A 1 183 ? 4.783 6.731 18.708 1.00 90.31 183 ILE A N 1
ATOM 1481 C CA . ILE A 1 183 ? 4.017 5.787 17.891 1.00 90.31 183 ILE A CA 1
ATOM 1482 C C . ILE A 1 183 ? 3.585 6.513 16.619 1.00 90.31 183 ILE A C 1
ATOM 1484 O O . ILE A 1 183 ? 2.789 7.446 16.667 1.00 90.31 183 ILE A O 1
ATOM 1488 N N . LEU A 1 184 ? 4.120 6.084 15.476 1.00 87.44 184 LEU A N 1
ATOM 1489 C CA . LEU A 1 184 ? 3.767 6.660 14.183 1.00 87.44 184 LEU A CA 1
ATOM 1490 C C . LEU A 1 184 ? 2.531 5.957 13.616 1.00 87.44 184 LEU A C 1
ATOM 1492 O O . LEU A 1 184 ? 2.554 4.755 13.345 1.00 87.44 184 LEU A O 1
ATOM 1496 N N . VAL A 1 185 ? 1.474 6.730 13.397 1.00 88.81 185 VAL A N 1
ATOM 1497 C CA . VAL A 1 185 ? 0.279 6.322 12.651 1.00 88.81 185 VAL A CA 1
ATOM 1498 C C . VAL A 1 185 ? 0.012 7.346 11.555 1.00 88.81 185 VAL A C 1
ATOM 1500 O O . VAL A 1 185 ? 0.743 8.324 11.442 1.00 88.81 185 VAL A O 1
ATOM 1503 N N . SER A 1 186 ? -1.004 7.118 10.728 1.00 85.81 186 SER A N 1
ATOM 1504 C CA . SER A 1 186 ? -1.451 8.125 9.765 1.00 85.81 186 SER A CA 1
ATOM 1505 C C . SER A 1 186 ? -2.943 8.353 9.907 1.00 85.81 186 SER A C 1
ATOM 1507 O O . SER A 1 186 ? -3.705 7.383 9.843 1.00 85.81 186 SER A O 1
ATOM 1509 N N . SER A 1 187 ? -3.365 9.609 10.060 1.00 87.31 187 SER A N 1
ATOM 1510 C CA . SER A 1 187 ? -4.774 9.968 9.891 1.00 87.31 187 SER A CA 1
ATOM 1511 C C . SER A 1 187 ? -5.244 9.578 8.488 1.00 87.31 187 SER A C 1
ATOM 1513 O O . SER A 1 187 ? -4.524 9.727 7.492 1.00 87.31 187 SER A O 1
ATOM 1515 N N . THR A 1 188 ? -6.473 9.072 8.391 1.00 84.69 188 THR A N 1
ATOM 1516 C CA . THR A 1 188 ? -7.080 8.761 7.097 1.00 84.69 188 THR A CA 1
ATOM 1517 C C . THR A 1 188 ? -7.537 9.996 6.336 1.00 84.69 188 THR A C 1
ATOM 1519 O O . THR A 1 188 ? -7.796 9.870 5.145 1.00 84.69 188 THR A O 1
ATOM 1522 N N . ASN A 1 189 ? -7.573 11.179 6.953 1.00 81.75 189 ASN A N 1
ATOM 1523 C CA . ASN A 1 189 ? -8.076 12.404 6.321 1.00 81.75 189 ASN A CA 1
ATOM 1524 C C . ASN A 1 189 ? -7.256 12.761 5.070 1.00 81.75 189 ASN A C 1
ATOM 1526 O O . ASN A 1 189 ? -7.816 13.064 4.024 1.00 81.75 189 ASN A O 1
ATOM 1530 N N . ASN A 1 190 ? -5.936 12.552 5.119 1.00 75.62 190 ASN A N 1
ATOM 1531 C CA . ASN A 1 190 ? -5.029 12.763 3.981 1.00 75.62 190 ASN A CA 1
ATOM 1532 C C . ASN A 1 190 ? -5.117 11.665 2.897 1.00 75.62 190 ASN A C 1
ATOM 1534 O O . ASN A 1 190 ? -4.318 11.646 1.960 1.00 75.62 190 ASN A O 1
ATOM 1538 N N . SER A 1 191 ? -6.022 10.693 3.053 1.00 79.44 191 SER A N 1
ATOM 1539 C CA . SER A 1 191 ? -6.273 9.619 2.080 1.00 79.44 191 SER A CA 1
ATOM 1540 C C . SER A 1 191 ? -7.571 9.823 1.291 1.00 79.44 191 SER A C 1
ATOM 1542 O O . SER A 1 191 ? -7.893 8.984 0.448 1.00 79.44 191 SER A O 1
ATOM 1544 N N . TYR A 1 192 ? -8.302 10.910 1.552 1.00 76.06 192 TYR A N 1
ATOM 1545 C CA . TYR A 1 192 ? -9.521 11.286 0.842 1.00 76.06 192 TYR A CA 1
ATOM 1546 C C . TYR A 1 192 ? -9.309 12.577 0.050 1.00 76.06 192 TYR A C 1
ATOM 1548 O O . TYR A 1 192 ? -8.472 13.407 0.389 1.00 76.06 192 TYR A O 1
ATOM 1556 N N . ILE A 1 193 ? -10.083 12.735 -1.022 1.00 72.19 193 ILE A N 1
ATOM 1557 C CA . ILE A 1 193 ? -10.162 13.995 -1.764 1.00 72.19 193 ILE A CA 1
ATOM 1558 C C . ILE A 1 193 ? -11.010 15.017 -0.995 1.00 72.19 193 ILE A C 1
ATOM 1560 O O . ILE A 1 193 ? -11.917 14.641 -0.245 1.00 72.19 193 ILE A O 1
ATOM 1564 N N . GLU A 1 194 ? -10.748 16.305 -1.217 1.00 75.31 194 GLU A N 1
ATOM 1565 C CA . GLU A 1 194 ? -11.479 17.394 -0.566 1.00 75.31 194 GLU A CA 1
ATOM 1566 C C . GLU A 1 194 ? -12.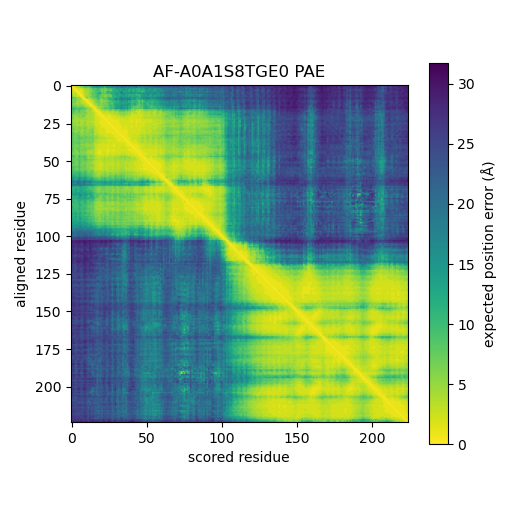998 17.305 -0.825 1.00 75.31 194 GLU A C 1
ATOM 1568 O O . GLU A 1 194 ? -13.450 17.010 -1.933 1.00 75.31 194 GLU A O 1
ATOM 1573 N N . GLY A 1 195 ? -13.802 17.529 0.222 1.00 76.00 195 GLY A N 1
ATOM 1574 C CA . GLY A 1 195 ? -15.269 17.486 0.163 1.00 76.00 195 GLY A CA 1
ATOM 1575 C C . GLY A 1 195 ? -15.897 16.086 0.234 1.00 76.00 195 GLY A C 1
ATOM 1576 O O . GLY A 1 195 ? -17.123 15.975 0.328 1.00 76.00 195 GLY A O 1
ATOM 1577 N N . PHE A 1 196 ? -15.104 15.010 0.235 1.00 77.94 196 PHE A N 1
ATOM 1578 C CA . PHE A 1 196 ? -15.625 13.656 0.411 1.00 77.94 196 PHE A CA 1
ATOM 1579 C C . PHE A 1 196 ? -15.953 13.384 1.885 1.00 77.94 196 PHE A C 1
ATOM 1581 O O . PHE A 1 196 ? -15.076 13.428 2.743 1.00 77.94 196 PHE A O 1
ATOM 1588 N N . LYS A 1 197 ? -17.219 13.080 2.199 1.00 80.69 197 LYS A N 1
ATOM 1589 C CA . LYS A 1 197 ? -17.619 12.732 3.571 1.00 80.69 197 LYS A CA 1
ATOM 1590 C C . LYS A 1 197 ? -17.033 11.375 3.967 1.00 80.69 197 LYS A C 1
ATOM 1592 O O . LYS A 1 197 ? -17.311 10.373 3.313 1.00 80.69 197 LYS A O 1
ATOM 1597 N N . HIS A 1 198 ? -16.291 11.341 5.067 1.00 82.12 198 HIS A N 1
ATOM 1598 C CA . HIS A 1 198 ? -15.734 10.127 5.659 1.00 82.12 198 HIS A CA 1
ATOM 1599 C C . HIS A 1 198 ? -15.770 10.211 7.191 1.00 82.12 198 HIS A C 1
ATOM 1601 O O . HIS A 1 198 ? -15.970 11.286 7.758 1.00 82.12 198 HIS A O 1
ATOM 1607 N N . THR A 1 199 ? -15.591 9.075 7.860 1.00 84.31 199 THR A N 1
ATOM 1608 C CA . THR A 1 199 ? -15.409 9.014 9.315 1.00 84.31 199 THR A CA 1
ATOM 1609 C C . THR A 1 199 ? -13.965 9.355 9.690 1.00 84.31 199 THR A C 1
ATOM 1611 O O . THR A 1 199 ? -13.049 9.248 8.867 1.00 84.31 199 THR A O 1
ATOM 1614 N N . GLU A 1 200 ? -13.751 9.807 10.925 1.00 88.81 200 GLU A N 1
ATOM 1615 C CA . GLU A 1 200 ? -12.406 10.035 11.452 1.00 88.81 200 GLU A CA 1
ATOM 1616 C C . GLU A 1 200 ? -11.761 8.684 11.766 1.00 88.81 200 GLU A C 1
ATOM 1618 O O . GLU A 1 200 ? -12.345 7.831 12.435 1.00 88.81 200 GLU A O 1
ATOM 1623 N N . GLY A 1 201 ? -10.538 8.467 11.292 1.00 90.06 201 GLY A N 1
ATOM 1624 C CA . GLY A 1 201 ? -9.834 7.229 11.577 1.00 90.06 201 GLY A CA 1
ATOM 1625 C C . GLY A 1 201 ? -8.336 7.312 11.365 1.00 90.06 201 GLY A C 1
ATOM 1626 O O . GLY A 1 201 ? -7.804 8.258 10.785 1.00 90.06 201 GLY A O 1
ATOM 1627 N N . ILE A 1 202 ? -7.647 6.294 11.860 1.00 89.75 202 ILE A N 1
ATOM 1628 C CA . ILE A 1 202 ? -6.207 6.126 11.712 1.00 89.75 202 ILE A CA 1
ATOM 1629 C C . ILE A 1 202 ? -5.901 4.815 10.997 1.00 89.75 202 ILE A C 1
ATOM 1631 O O . ILE A 1 202 ? -6.600 3.805 11.127 1.00 89.75 202 ILE A O 1
ATOM 1635 N N . ARG A 1 203 ? -4.809 4.828 10.239 1.00 89.00 203 ARG A N 1
ATOM 1636 C CA . ARG A 1 203 ? -4.249 3.660 9.571 1.00 89.00 203 ARG A CA 1
ATOM 1637 C C . ARG A 1 203 ? -3.016 3.187 10.333 1.00 89.00 203 ARG A C 1
ATOM 1639 O O . ARG A 1 203 ? -2.064 3.941 10.529 1.00 89.00 203 ARG A O 1
ATOM 1646 N N . LEU A 1 204 ? -3.020 1.916 10.719 1.00 89.19 204 LEU A N 1
ATOM 1647 C CA . LEU A 1 204 ? -1.929 1.263 11.442 1.00 89.19 204 LEU A CA 1
ATOM 1648 C C . LEU A 1 204 ? -1.156 0.354 10.499 1.00 89.19 204 LEU A C 1
ATOM 1650 O O . LEU A 1 204 ? -1.743 -0.528 9.879 1.00 89.19 204 LEU A O 1
ATOM 1654 N N . CYS A 1 205 ? 0.156 0.554 10.395 1.00 86.81 205 CYS A N 1
ATOM 1655 C CA . CYS A 1 205 ? 1.036 -0.267 9.569 1.00 86.81 205 CYS A CA 1
ATOM 1656 C C . CYS A 1 205 ? 1.771 -1.305 10.423 1.00 86.81 205 CYS A C 1
ATOM 1658 O O . CYS A 1 205 ? 2.516 -0.940 11.328 1.00 86.81 205 CYS A O 1
ATOM 1660 N N . VAL A 1 206 ? 1.636 -2.592 10.097 1.00 86.62 206 VAL A N 1
ATOM 1661 C CA . VAL A 1 206 ? 2.340 -3.685 10.803 1.00 86.62 206 VAL A CA 1
ATOM 1662 C C . VAL A 1 206 ? 3.599 -4.164 10.070 1.00 86.62 206 VAL A C 1
ATOM 1664 O O . VAL A 1 206 ? 4.262 -5.103 10.519 1.00 86.62 206 VAL A O 1
ATOM 1667 N N . CYS A 1 207 ? 3.954 -3.538 8.936 1.00 72.62 207 CYS A N 1
ATOM 1668 C CA . CYS A 1 207 ? 5.072 -3.958 8.079 1.00 72.62 207 CYS A CA 1
ATOM 1669 C C . CYS A 1 207 ? 6.362 -4.164 8.867 1.00 72.62 207 CYS A C 1
ATOM 1671 O O . CYS A 1 207 ? 6.934 -5.254 8.840 1.00 72.62 207 CYS A O 1
ATOM 1673 N N . ASN A 1 208 ? 6.762 -3.123 9.593 1.00 75.44 208 ASN A N 1
ATOM 1674 C CA . ASN A 1 208 ? 8.043 -3.044 10.280 1.00 75.44 208 ASN A CA 1
ATOM 1675 C C . ASN A 1 208 ? 7.906 -3.031 11.808 1.00 75.44 208 ASN A C 1
ATOM 1677 O O . ASN A 1 208 ? 8.879 -2.746 12.487 1.00 75.44 208 ASN A O 1
ATOM 1681 N N . ALA A 1 209 ? 6.711 -3.320 12.332 1.00 80.25 209 ALA A N 1
ATOM 1682 C CA . ALA A 1 209 ? 6.451 -3.328 13.768 1.00 80.25 209 ALA A CA 1
ATOM 1683 C C . ALA A 1 209 ? 6.730 -4.714 14.369 1.00 80.25 209 ALA A C 1
ATOM 1685 O O . ALA A 1 209 ? 6.254 -5.720 13.822 1.00 80.25 209 ALA A O 1
ATOM 1686 N N . SER A 1 210 ? 7.483 -4.782 15.464 1.00 87.69 210 SER A N 1
ATOM 1687 C CA . SER A 1 210 ? 7.623 -5.990 16.283 1.00 87.69 210 SER A CA 1
ATOM 1688 C C . SER A 1 210 ? 6.327 -6.289 17.049 1.00 87.69 210 SER A C 1
ATOM 1690 O O . SER A 1 210 ? 5.411 -5.466 17.109 1.00 87.69 210 SER A O 1
ATOM 1692 N N . GLU A 1 211 ? 6.223 -7.484 17.629 1.00 90.38 211 GLU A N 1
ATOM 1693 C CA . GLU A 1 211 ? 5.072 -7.837 18.466 1.00 90.38 211 GLU A CA 1
ATOM 1694 C C . GLU A 1 211 ? 4.961 -6.912 19.689 1.00 90.38 211 GLU A C 1
ATOM 1696 O O . GLU A 1 211 ? 3.874 -6.427 20.005 1.00 90.38 211 GLU A O 1
ATOM 1701 N N . GLU A 1 212 ? 6.087 -6.577 20.318 1.00 91.88 212 GLU A N 1
ATOM 1702 C CA . GLU A 1 212 ? 6.157 -5.660 21.459 1.00 91.88 212 GLU A CA 1
ATOM 1703 C C . GLU A 1 212 ? 5.714 -4.241 21.080 1.00 91.88 212 GLU A C 1
ATOM 1705 O O . GLU A 1 212 ? 4.999 -3.584 21.842 1.00 91.88 212 GLU A O 1
ATOM 1710 N N . GLU A 1 213 ? 6.096 -3.773 19.890 1.00 90.88 213 GLU A N 1
ATOM 1711 C CA . GLU A 1 213 ? 5.672 -2.472 19.365 1.00 90.88 213 GLU A CA 1
ATOM 1712 C C . GLU A 1 213 ? 4.166 -2.442 19.081 1.00 90.88 213 GLU A C 1
ATOM 1714 O O . GLU A 1 213 ? 3.506 -1.454 19.408 1.00 90.88 213 GLU A O 1
ATOM 1719 N N . ILE A 1 214 ? 3.604 -3.535 18.548 1.00 92.75 214 ILE A N 1
ATOM 1720 C CA . ILE A 1 214 ? 2.155 -3.680 18.338 1.00 92.75 214 ILE A CA 1
ATOM 1721 C C . ILE A 1 214 ? 1.412 -3.640 19.682 1.00 92.75 214 ILE A C 1
ATOM 1723 O O . ILE A 1 214 ? 0.436 -2.898 19.819 1.00 92.75 214 ILE A O 1
ATOM 1727 N N . ILE A 1 215 ? 1.884 -4.382 20.691 1.00 92.75 215 ILE A N 1
ATOM 1728 C CA . ILE A 1 215 ? 1.303 -4.385 22.046 1.00 92.75 215 ILE A CA 1
ATOM 1729 C C . ILE A 1 215 ? 1.334 -2.983 22.652 1.00 92.75 215 ILE A C 1
ATOM 1731 O O . ILE A 1 215 ? 0.316 -2.491 23.147 1.00 92.75 215 ILE A O 1
ATOM 1735 N N . ARG A 1 216 ? 2.493 -2.321 22.589 1.00 92.25 216 ARG A N 1
ATOM 1736 C CA . ARG A 1 216 ? 2.658 -0.961 23.102 1.00 92.25 216 ARG A CA 1
ATOM 1737 C C . ARG A 1 216 ? 1.708 0.012 22.409 1.00 92.25 216 ARG A C 1
ATOM 1739 O O . ARG A 1 216 ? 1.064 0.798 23.100 1.00 92.25 216 ARG A O 1
ATOM 1746 N N . ALA A 1 217 ? 1.605 -0.050 21.081 1.00 92.25 217 ALA A N 1
ATOM 1747 C CA . ALA A 1 217 ? 0.743 0.842 20.315 1.00 92.25 217 ALA A CA 1
ATOM 1748 C C . ALA A 1 217 ? -0.727 0.713 20.736 1.00 92.25 217 ALA A C 1
ATOM 1750 O O . ALA A 1 217 ? -1.352 1.720 21.060 1.00 92.25 217 ALA A O 1
ATOM 1751 N N . VAL A 1 218 ? -1.256 -0.513 20.819 1.00 92.62 218 VAL A N 1
ATOM 1752 C CA . VAL A 1 218 ? -2.657 -0.749 21.219 1.00 92.62 218 VAL A CA 1
ATOM 1753 C C . VAL A 1 218 ? -2.932 -0.266 22.646 1.00 92.62 218 VAL A C 1
ATOM 1755 O O . VAL A 1 218 ? -3.975 0.332 22.897 1.00 92.62 218 VAL A O 1
ATOM 1758 N N . ASN A 1 219 ? -1.996 -0.475 23.576 1.00 90.56 219 ASN A N 1
ATOM 1759 C CA . ASN A 1 219 ? -2.166 -0.032 24.962 1.00 90.56 219 ASN A CA 1
ATOM 1760 C C . ASN A 1 219 ? -2.228 1.493 25.086 1.00 90.56 219 ASN A C 1
ATOM 1762 O O . ASN A 1 219 ? -3.066 1.999 25.825 1.00 90.56 219 ASN A O 1
ATOM 1766 N N . VAL A 1 220 ? -1.370 2.219 24.361 1.00 90.06 220 VAL A N 1
ATOM 1767 C CA . VAL A 1 220 ? -1.387 3.690 24.370 1.00 90.06 220 VAL A CA 1
ATOM 1768 C C . VAL A 1 220 ? -2.649 4.221 23.694 1.00 90.06 220 VAL A C 1
ATOM 1770 O O . VAL A 1 220 ? -3.250 5.155 24.211 1.00 90.06 220 VAL A O 1
ATOM 1773 N N . ILE A 1 221 ? -3.084 3.605 22.588 1.00 89.25 221 ILE A N 1
ATOM 1774 C CA . ILE A 1 221 ? -4.330 3.972 21.898 1.00 89.25 221 ILE A CA 1
ATOM 1775 C C . ILE A 1 221 ? -5.538 3.853 22.836 1.00 89.25 221 ILE A C 1
ATOM 1777 O O . ILE A 1 221 ? -6.401 4.718 22.813 1.00 89.25 221 ILE A O 1
ATOM 1781 N N . ASN A 1 222 ? -5.591 2.829 23.692 1.00 85.00 222 ASN A N 1
ATOM 1782 C CA . ASN A 1 222 ? -6.702 2.659 24.631 1.00 85.00 222 ASN A CA 1
ATOM 1783 C C . ASN A 1 222 ? -6.748 3.707 25.763 1.00 85.00 222 ASN A C 1
ATOM 1785 O O . ASN A 1 222 ? -7.774 3.857 26.420 1.00 85.00 222 ASN A O 1
ATOM 1789 N N . MET A 1 223 ? -5.629 4.383 26.040 1.00 80.75 223 MET A N 1
ATOM 1790 C CA . MET A 1 223 ? -5.533 5.403 27.094 1.00 80.75 223 MET A CA 1
ATOM 1791 C C . MET A 1 223 ? -5.923 6.810 26.612 1.00 80.75 223 MET A C 1
ATOM 1793 O O . MET A 1 223 ? -5.920 7.735 27.423 1.00 80.75 223 MET A O 1
ATOM 1797 N N . GLN A 1 224 ? -6.195 6.972 25.314 1.00 72.25 224 GLN A N 1
ATOM 1798 C CA . GLN A 1 224 ? -6.591 8.229 24.666 1.00 72.25 224 GLN A CA 1
ATOM 1799 C C . GLN A 1 224 ? -8.117 8.345 24.623 1.00 72.25 224 GLN A C 1
ATOM 1801 O O . GLN A 1 224 ? -8.616 9.463 24.873 1.00 72.25 224 GLN A O 1
#

Radius of gyration: 21.94 Å; Cα contacts (8 Å, |Δi|>4): 235; chains: 1; bounding box: 57×42×54 Å

Secondary structure (DSSP, 8-state):
-HHHHHHHGGGGSS---TT--HHHHHHHHHHHHTTT----GGG----SSHHHHHHHHHHSPPTT----EEEEES--HHHHHHHHHTT--EEEEEEETTEE-----HHHHHHHHHHHHSHHHHHHHHHHHHHHHHHHHHHHHHHHHH--TTEEEE--SSSSEEEEEESSS-HHHHHHHHHHTT---EESGGGS-TT-----EEEEE-SS--HHHHHHHHHHHHT-

pLDDT: mean 79.45, std 11.84, range [43.12, 95.19]

Organism: NCBI:txid29367